Protein AF-A0A8J6UQ57-F1 (afdb_monomer)

InterPro domains:
  IPR060460 BamI lipocalin-like domain [PF27177] (110-207)

Structure (mmCIF, N/CA/C/O backbone):
data_AF-A0A8J6UQ57-F1
#
_entry.id   AF-A0A8J6UQ57-F1
#
loop_
_atom_site.group_PDB
_atom_site.id
_atom_site.type_symbol
_atom_site.label_atom_id
_atom_site.label_alt_id
_atom_site.label_comp_id
_atom_site.label_asym_id
_atom_site.label_entity_id
_atom_site.label_seq_id
_atom_site.pdbx_PDB_ins_code
_atom_site.Cartn_x
_atom_site.Cartn_y
_atom_site.Cartn_z
_atom_site.occupancy
_atom_site.B_iso_or_equiv
_atom_site.auth_seq_id
_atom_site.auth_comp_id
_atom_site.auth_asym_id
_atom_site.auth_atom_id
_atom_site.pdbx_PDB_model_num
ATOM 1 N N . MET A 1 1 ? 12.176 -56.861 -6.278 1.00 37.72 1 MET A N 1
ATOM 2 C CA . MET A 1 1 ? 11.470 -56.737 -4.987 1.00 37.72 1 MET A CA 1
ATOM 3 C C . MET A 1 1 ? 10.404 -55.658 -5.123 1.00 37.72 1 MET A C 1
ATOM 5 O O . MET A 1 1 ? 10.716 -54.609 -5.653 1.00 37.72 1 MET A O 1
ATOM 9 N N . LYS A 1 2 ? 9.177 -56.003 -4.709 1.00 39.88 2 LYS A N 1
ATOM 10 C CA . LYS A 1 2 ? 8.006 -55.188 -4.320 1.00 39.88 2 LYS A CA 1
ATOM 11 C C . LYS A 1 2 ? 7.566 -53.995 -5.196 1.00 39.88 2 LYS A C 1
ATOM 13 O O . LYS A 1 2 ? 8.168 -52.934 -5.211 1.00 39.88 2 LYS A O 1
ATOM 18 N N . ARG A 1 3 ? 6.413 -54.223 -5.837 1.00 43.91 3 ARG A N 1
ATOM 19 C CA . ARG A 1 3 ? 5.469 -53.257 -6.417 1.00 43.91 3 ARG A CA 1
ATOM 20 C C . ARG A 1 3 ? 4.721 -52.499 -5.304 1.00 43.91 3 ARG A C 1
ATOM 22 O O . ARG A 1 3 ? 4.371 -53.129 -4.309 1.00 43.91 3 ARG A O 1
ATOM 29 N N . ALA A 1 4 ? 4.396 -51.227 -5.528 1.00 45.16 4 ALA A N 1
ATOM 30 C CA . ALA A 1 4 ? 3.324 -50.479 -4.853 1.00 45.16 4 ALA A CA 1
ATOM 31 C C . ALA A 1 4 ? 2.729 -49.503 -5.899 1.00 45.16 4 ALA A C 1
ATOM 33 O O . ALA A 1 4 ? 3.477 -48.699 -6.441 1.00 45.16 4 ALA A O 1
ATOM 34 N N . VAL A 1 5 ? 1.554 -49.778 -6.494 1.00 46.66 5 VAL A N 1
ATOM 35 C CA . VAL A 1 5 ? 0.197 -49.369 -6.036 1.00 46.66 5 VAL A CA 1
ATOM 36 C C . VAL A 1 5 ? 0.122 -47.832 -5.988 1.00 46.66 5 VAL A C 1
ATOM 38 O O . VAL A 1 5 ? 0.648 -47.246 -5.057 1.00 46.66 5 VAL A O 1
ATOM 41 N N . LEU A 1 6 ? -0.302 -47.094 -7.024 1.00 45.06 6 LEU A N 1
ATOM 42 C CA . LEU A 1 6 ? -1.599 -47.049 -7.726 1.00 45.06 6 LEU A CA 1
ATOM 43 C C . LEU A 1 6 ? -2.775 -46.760 -6.772 1.00 45.06 6 LEU A C 1
ATOM 45 O O . LEU A 1 6 ? -3.500 -47.667 -6.378 1.00 45.06 6 LEU A O 1
ATOM 49 N N . ILE A 1 7 ? -2.946 -45.479 -6.418 1.00 49.06 7 ILE A N 1
ATOM 50 C CA . ILE A 1 7 ? -4.192 -44.928 -5.866 1.00 49.06 7 ILE A CA 1
ATOM 51 C C . ILE A 1 7 ? -4.763 -43.967 -6.912 1.00 49.06 7 ILE A C 1
ATOM 53 O O . ILE A 1 7 ? -4.213 -42.908 -7.194 1.00 49.06 7 ILE A O 1
ATOM 57 N N . ILE A 1 8 ? -5.845 -44.428 -7.525 1.00 46.38 8 ILE A N 1
ATOM 58 C CA . ILE A 1 8 ? -6.731 -43.734 -8.454 1.00 46.38 8 ILE A CA 1
ATOM 59 C C . ILE A 1 8 ? -7.804 -43.018 -7.617 1.00 46.38 8 ILE A C 1
ATOM 61 O O . ILE A 1 8 ? -8.404 -43.658 -6.761 1.00 46.38 8 ILE A O 1
ATOM 65 N N . LEU A 1 9 ? -8.044 -41.735 -7.932 1.00 39.97 9 LEU A N 1
ATOM 66 C CA . LEU A 1 9 ? -9.345 -41.030 -7.929 1.00 39.97 9 LEU A CA 1
ATOM 67 C C . LEU A 1 9 ? -10.134 -40.979 -6.596 1.00 39.97 9 LEU A C 1
ATOM 69 O O . LEU A 1 9 ? -10.630 -42.002 -6.125 1.00 39.97 9 LEU A O 1
ATOM 73 N N . PRO A 1 10 ? -10.385 -39.769 -6.048 1.00 44.28 10 PRO A N 1
ATOM 74 C CA . PRO A 1 10 ? -11.671 -39.128 -6.352 1.00 44.28 10 PRO A CA 1
ATOM 75 C C . PRO A 1 10 ? -11.611 -37.582 -6.285 1.00 44.28 10 PRO A C 1
ATOM 77 O O . PRO A 1 10 ? -11.967 -36.991 -5.275 1.00 44.28 10 PRO A O 1
ATOM 80 N N . ILE A 1 11 ? -11.191 -36.893 -7.352 1.00 46.00 11 ILE A N 1
ATOM 81 C CA . ILE A 1 11 ? -11.328 -35.416 -7.457 1.00 46.00 11 ILE A CA 1
ATOM 82 C C . ILE A 1 11 ? -11.834 -35.037 -8.858 1.00 46.00 11 ILE A C 1
ATOM 84 O O . ILE A 1 11 ? -11.338 -34.133 -9.512 1.00 46.00 11 ILE A O 1
ATOM 88 N N . VAL A 1 12 ? -12.804 -35.794 -9.376 1.00 47.28 12 VAL A N 1
ATOM 89 C CA . VAL A 1 12 ? -13.463 -35.484 -10.664 1.00 47.28 12 VAL A CA 1
ATOM 90 C C . VAL A 1 12 ? -14.989 -35.380 -10.500 1.00 47.28 12 VAL A C 1
ATOM 92 O O . VAL A 1 12 ? -15.719 -35.237 -11.468 1.00 47.28 12 VAL A O 1
ATOM 95 N N . LEU A 1 13 ? -15.509 -35.388 -9.265 1.00 46.72 13 LEU A N 1
ATOM 96 C CA . LEU A 1 13 ? -16.959 -35.417 -9.008 1.00 46.72 13 LEU A CA 1
ATOM 97 C C . LEU A 1 13 ? -17.470 -34.301 -8.078 1.00 46.72 13 LEU A C 1
ATOM 99 O O . LEU A 1 13 ? -18.561 -34.413 -7.538 1.00 46.72 13 LEU A O 1
ATOM 103 N N . ALA A 1 14 ? -16.710 -33.209 -7.921 1.00 44.53 14 ALA A N 1
ATOM 104 C CA . ALA A 1 14 ? -17.140 -32.024 -7.159 1.00 44.53 14 ALA A CA 1
ATOM 105 C C . ALA A 1 14 ? -17.170 -30.713 -7.975 1.00 44.53 14 ALA A C 1
ATOM 107 O O . ALA A 1 14 ? -17.661 -29.706 -7.482 1.00 44.53 14 ALA A O 1
ATOM 108 N N . VAL A 1 15 ? -16.715 -30.716 -9.236 1.00 46.19 15 VAL A N 1
ATOM 109 C CA . VAL A 1 15 ? -16.690 -29.512 -10.101 1.00 46.19 15 VAL A CA 1
ATOM 110 C C . VAL A 1 15 ? -17.921 -29.426 -11.028 1.00 46.19 15 VAL A C 1
ATOM 112 O O . VAL A 1 15 ? -18.172 -28.407 -11.656 1.00 46.19 15 VAL A O 1
ATOM 115 N N . GLY A 1 16 ? -18.755 -30.471 -11.084 1.00 42.62 16 GLY A N 1
ATOM 116 C CA . GLY A 1 16 ? -19.867 -30.571 -12.040 1.00 42.62 16 GLY A CA 1
ATOM 117 C C . GLY A 1 16 ? -21.241 -30.068 -11.579 1.00 42.62 16 GLY A C 1
ATOM 118 O O . GLY A 1 16 ? -22.178 -30.175 -12.359 1.00 42.62 16 GLY A O 1
ATOM 119 N N . PHE A 1 17 ? -21.408 -29.566 -10.348 1.00 46.69 17 PHE A N 1
ATOM 120 C CA . PHE A 1 17 ? -22.753 -29.286 -9.802 1.00 46.69 17 PHE A CA 1
ATOM 121 C C . PHE A 1 17 ? -23.030 -27.822 -9.411 1.00 46.69 17 PHE A C 1
ATOM 123 O O . PHE A 1 17 ? -24.160 -27.501 -9.062 1.00 46.69 17 PHE A O 1
ATOM 130 N N . ALA A 1 18 ? -22.053 -26.912 -9.509 1.00 40.78 18 ALA A N 1
ATOM 131 C CA . ALA A 1 18 ? -22.242 -25.509 -9.106 1.00 40.78 18 ALA A CA 1
ATOM 132 C C . ALA A 1 18 ? -22.515 -24.530 -10.268 1.00 40.78 18 ALA A C 1
ATOM 134 O O . ALA A 1 18 ? -22.911 -23.397 -10.020 1.00 40.78 18 ALA A O 1
ATOM 135 N N . VAL A 1 19 ? -22.357 -24.944 -11.532 1.00 45.50 19 VAL A N 1
ATOM 136 C CA . VAL A 1 19 ? -22.502 -24.035 -12.694 1.00 45.50 19 VAL A CA 1
ATOM 137 C C . VAL A 1 19 ? -23.905 -24.079 -13.331 1.00 45.50 19 VAL A C 1
ATOM 139 O O . VAL A 1 19 ? -24.269 -23.188 -14.089 1.00 45.50 19 VAL A O 1
ATOM 142 N N . SER A 1 20 ? -24.764 -25.040 -12.973 1.00 43.19 20 SER A N 1
ATOM 143 C CA . SER A 1 20 ? -26.126 -25.139 -13.538 1.00 43.19 20 SER A CA 1
ATOM 144 C C . SER A 1 20 ? -27.197 -24.288 -12.839 1.00 43.19 20 SER A C 1
ATOM 146 O O . SER A 1 20 ? -28.363 -24.398 -13.201 1.00 43.19 20 SER A O 1
ATOM 148 N N . TYR A 1 21 ? -26.839 -23.431 -11.875 1.00 49.38 21 TYR A N 1
ATOM 149 C CA . TYR A 1 21 ? -27.818 -22.637 -11.109 1.00 49.38 21 TYR A CA 1
ATOM 150 C C . TYR A 1 21 ? -27.821 -21.123 -11.383 1.00 49.38 21 TYR A C 1
ATOM 152 O O . TYR A 1 21 ? -28.552 -20.400 -10.715 1.00 49.38 21 TYR A O 1
ATOM 160 N N . LEU A 1 22 ? -27.078 -20.631 -12.384 1.00 49.00 22 LEU A N 1
ATOM 161 C CA . LEU A 1 22 ? -27.030 -19.194 -12.723 1.00 49.00 22 LEU A CA 1
ATOM 162 C C . LEU A 1 22 ? -27.629 -18.820 -14.091 1.00 49.00 22 LEU A C 1
ATOM 164 O O . LEU A 1 22 ? -27.486 -17.686 -14.532 1.00 49.00 22 LEU A O 1
ATOM 168 N N . MET A 1 23 ? -28.351 -19.729 -14.753 1.00 51.03 23 MET A N 1
ATOM 169 C CA . MET A 1 23 ? -29.083 -19.421 -15.992 1.00 51.03 23 MET A CA 1
ATOM 170 C C . MET A 1 23 ? -30.565 -19.786 -15.891 1.00 51.03 23 MET A C 1
ATOM 172 O O . MET A 1 23 ? -31.032 -20.661 -16.608 1.00 51.03 23 MET A O 1
ATOM 176 N N . THR A 1 24 ? -31.323 -19.131 -15.010 1.00 51.19 24 THR A N 1
ATOM 177 C CA . THR A 1 24 ? -32.773 -18.905 -15.198 1.00 51.19 24 THR A CA 1
ATOM 178 C C . THR A 1 24 ? -33.213 -17.795 -14.242 1.00 51.19 24 THR A C 1
ATOM 180 O O . THR A 1 24 ? -33.163 -17.979 -13.030 1.00 51.19 24 THR A O 1
ATOM 183 N N . GLY A 1 25 ? -33.614 -16.638 -14.767 1.00 40.47 25 GLY A N 1
ATOM 184 C CA . GLY A 1 25 ? -34.040 -15.507 -13.939 1.00 40.47 25 GLY A CA 1
ATOM 185 C C . GLY A 1 25 ? -34.510 -14.307 -14.752 1.00 40.47 25 GLY A C 1
ATOM 186 O O . GLY A 1 25 ? -33.892 -13.255 -14.688 1.00 40.47 25 GLY A O 1
ATOM 187 N N . ASP A 1 26 ? -35.549 -14.553 -15.548 1.00 45.94 26 ASP A N 1
ATOM 188 C CA . ASP A 1 26 ? -36.591 -13.658 -16.073 1.00 45.94 26 ASP A CA 1
ATOM 189 C C . ASP A 1 26 ? -36.291 -12.192 -16.453 1.00 45.94 26 ASP A C 1
ATOM 191 O O . ASP A 1 26 ? -36.059 -11.302 -15.635 1.00 45.94 26 ASP A O 1
ATOM 195 N N . GLU A 1 27 ? -36.508 -11.949 -17.748 1.00 44.69 27 GLU A N 1
ATOM 196 C CA . GLU A 1 27 ? -37.013 -10.706 -18.325 1.00 44.69 27 GLU A CA 1
ATOM 197 C C . GLU A 1 27 ? -38.211 -10.139 -17.546 1.00 44.69 27 GLU A C 1
ATOM 199 O O . GLU A 1 27 ? -39.223 -10.812 -17.352 1.00 44.69 27 GLU A O 1
ATOM 204 N N . GLN A 1 28 ? -38.183 -8.835 -17.266 1.00 43.03 28 GLN A N 1
ATOM 205 C CA . GLN A 1 28 ? -39.405 -8.036 -17.314 1.00 43.03 28 GLN A CA 1
ATOM 206 C C . GLN A 1 28 ? -39.109 -6.620 -17.808 1.00 43.03 28 GLN A C 1
ATOM 208 O O . GLN A 1 28 ? -38.603 -5.754 -17.097 1.00 43.03 28 GLN A O 1
ATOM 213 N N . ALA A 1 29 ? -39.461 -6.399 -19.072 1.00 40.91 29 ALA A N 1
ATOM 214 C CA . ALA A 1 29 ? -39.652 -5.087 -19.654 1.00 40.91 29 ALA A CA 1
ATOM 215 C C . ALA A 1 29 ? -40.933 -4.441 -19.104 1.00 40.91 29 ALA A C 1
ATOM 217 O O . ALA A 1 29 ? -41.989 -5.069 -19.104 1.00 40.91 29 ALA A O 1
ATOM 218 N N . ALA A 1 30 ? -40.868 -3.158 -18.746 1.00 39.34 30 ALA A N 1
ATOM 219 C CA . ALA A 1 30 ? -42.001 -2.244 -18.881 1.00 39.34 30 ALA A CA 1
ATOM 220 C C . ALA A 1 30 ? -41.512 -0.793 -18.885 1.00 39.34 30 ALA A C 1
ATOM 222 O O . ALA A 1 30 ? -41.158 -0.213 -17.861 1.00 39.34 30 ALA A O 1
ATOM 223 N N . ALA A 1 31 ? -41.521 -0.207 -20.078 1.00 41.09 31 ALA A N 1
ATOM 224 C CA . ALA A 1 31 ? -41.495 1.227 -20.275 1.00 41.09 31 ALA A CA 1
ATOM 225 C C . ALA A 1 31 ? -42.807 1.854 -19.778 1.00 41.09 31 ALA A C 1
ATOM 227 O O . ALA A 1 31 ? -43.893 1.363 -20.083 1.00 41.09 31 ALA A O 1
ATOM 228 N N . SER A 1 32 ? -42.712 3.004 -19.115 1.00 39.59 32 SER A N 1
ATOM 229 C CA . SER A 1 32 ? -43.826 3.946 -19.010 1.00 39.59 32 SER A CA 1
ATOM 230 C C . SER A 1 32 ? -43.297 5.377 -19.019 1.00 39.59 32 SER A C 1
ATOM 232 O O . SER A 1 32 ? -42.776 5.885 -18.029 1.00 39.59 32 SER A O 1
ATOM 234 N N . SER A 1 33 ? -43.423 6.009 -20.183 1.00 45.59 33 SER A N 1
ATOM 235 C CA . SER A 1 33 ? -43.310 7.449 -20.399 1.00 45.59 33 SER A CA 1
ATOM 236 C C . SER A 1 33 ? -44.575 8.144 -19.891 1.00 45.59 33 SER A C 1
ATOM 238 O O . SER A 1 33 ? -45.663 7.691 -20.228 1.00 45.59 33 SER A O 1
ATOM 240 N N . GLN A 1 34 ? -44.464 9.268 -19.176 1.00 44.62 34 GLN A N 1
ATOM 241 C CA . GLN A 1 34 ? -45.555 10.245 -19.011 1.00 44.62 34 GLN A CA 1
ATOM 242 C C . GLN A 1 34 ? -44.994 11.658 -18.730 1.00 44.62 34 GLN A C 1
ATOM 244 O O . GLN A 1 34 ? -43.810 11.793 -18.420 1.00 44.62 34 GLN A O 1
ATOM 249 N N . PRO A 1 35 ? -45.783 12.730 -18.948 1.00 42.38 35 PRO A N 1
ATOM 250 C CA . PRO A 1 35 ? -45.313 13.943 -19.594 1.00 42.38 35 PRO A CA 1
ATOM 251 C C . PRO A 1 35 ? -45.078 15.090 -18.611 1.00 42.38 35 PRO A C 1
ATOM 253 O O . PRO A 1 35 ? -45.614 15.155 -17.508 1.00 42.38 35 PRO A O 1
ATOM 256 N N . ARG A 1 36 ? -44.314 16.057 -19.111 1.00 35.91 36 ARG A N 1
ATOM 257 C CA . ARG A 1 36 ? -44.062 17.375 -18.537 1.00 35.91 36 ARG A CA 1
ATOM 258 C C . ARG A 1 36 ? -45.359 18.196 -18.521 1.00 35.91 36 ARG A C 1
ATOM 260 O O . ARG A 1 36 ? -45.826 18.618 -19.576 1.00 35.91 36 ARG A O 1
ATOM 267 N N . SER A 1 37 ? -45.913 18.461 -17.341 1.00 40.91 37 SER A N 1
ATOM 268 C CA . SER A 1 37 ? -46.946 19.482 -17.142 1.00 40.91 37 SER A CA 1
ATOM 269 C C . SER A 1 37 ? -46.388 20.635 -16.317 1.00 40.91 37 SER A C 1
ATOM 271 O O . SER A 1 37 ? -46.088 20.492 -15.134 1.00 40.91 37 SER A O 1
ATOM 273 N N . SER A 1 38 ? -46.262 21.785 -16.969 1.00 43.69 38 SER A N 1
ATOM 274 C CA . SER A 1 38 ? -46.031 23.080 -16.345 1.00 43.69 38 SER A CA 1
ATOM 275 C C . SER A 1 38 ? -47.275 23.503 -15.563 1.00 43.69 38 SER A C 1
ATOM 277 O O . SER A 1 38 ? -48.338 23.681 -16.155 1.00 43.69 38 SER A O 1
ATOM 279 N N . GLN A 1 39 ? -47.137 23.742 -14.262 1.00 41.94 39 GLN A N 1
ATOM 280 C CA . GLN A 1 39 ? -48.051 24.605 -13.517 1.00 41.94 39 GLN A CA 1
ATOM 281 C C . GLN A 1 39 ? -47.235 25.540 -12.629 1.00 41.94 39 GLN A C 1
ATOM 283 O O . GLN A 1 39 ? -46.634 25.135 -11.640 1.00 41.94 39 GLN A O 1
ATOM 288 N N . SER A 1 40 ? -47.222 26.814 -13.015 1.00 44.28 40 SER A N 1
ATOM 289 C CA . SER A 1 40 ? -46.971 27.919 -12.102 1.00 44.28 40 SER A CA 1
ATOM 290 C C . SER A 1 40 ? -48.207 28.083 -11.221 1.00 44.28 40 SER A C 1
ATOM 292 O O . SER A 1 40 ? -49.295 28.336 -11.740 1.00 44.28 40 SER A O 1
ATOM 294 N N . GLN A 1 41 ? -48.045 27.969 -9.906 1.00 44.56 41 GLN A N 1
ATOM 295 C CA . GLN A 1 41 ? -48.996 28.505 -8.940 1.00 44.56 41 GLN A CA 1
ATOM 296 C C . GLN A 1 41 ? -48.252 29.331 -7.897 1.00 44.56 41 GLN A C 1
ATOM 298 O O . GLN A 1 41 ? -47.184 28.968 -7.409 1.00 44.56 41 GLN A O 1
ATOM 303 N N . SER A 1 42 ? -48.821 30.508 -7.680 1.00 35.97 42 SER A N 1
ATOM 304 C CA . SER A 1 42 ? -48.321 31.620 -6.897 1.00 35.97 42 SER A CA 1
ATOM 305 C C . SER A 1 42 ? -48.176 31.306 -5.412 1.00 35.97 42 SER A C 1
ATOM 307 O O . SER A 1 42 ? -48.905 30.502 -4.842 1.00 35.97 42 SER A O 1
ATOM 309 N N . ALA A 1 43 ? -47.256 32.049 -4.802 1.00 47.50 43 ALA A N 1
ATOM 310 C CA . ALA A 1 43 ? -47.052 32.187 -3.374 1.00 47.50 43 ALA A CA 1
ATOM 311 C C . ALA A 1 43 ? -48.354 32.417 -2.595 1.00 47.50 43 ALA A C 1
ATOM 313 O O . ALA A 1 43 ? -49.114 33.333 -2.906 1.00 47.50 43 ALA A O 1
ATOM 314 N N . THR A 1 44 ? -48.566 31.632 -1.544 1.00 47.78 44 THR A N 1
ATOM 315 C CA . THR A 1 44 ? -48.636 32.068 -0.136 1.00 47.78 44 THR A CA 1
ATOM 316 C C . THR A 1 44 ? -49.082 30.866 0.684 1.00 47.78 44 THR A C 1
ATOM 318 O O . THR A 1 44 ? -50.269 30.640 0.866 1.00 47.78 44 THR A O 1
ATOM 321 N N . ASP A 1 45 ? -48.120 30.088 1.169 1.00 38.75 45 ASP A N 1
ATOM 322 C CA . ASP A 1 45 ? -48.348 29.276 2.357 1.00 38.75 45 ASP A CA 1
ATOM 323 C C . ASP A 1 45 ? -47.010 29.152 3.077 1.00 38.75 45 ASP A C 1
ATOM 325 O O . ASP A 1 45 ? -46.055 28.556 2.573 1.00 38.75 45 ASP A O 1
ATOM 329 N N . SER A 1 46 ? -46.895 29.861 4.196 1.00 49.97 46 SER A N 1
ATOM 330 C CA . SER A 1 46 ? -45.769 29.706 5.105 1.00 49.97 46 SER A CA 1
ATOM 331 C C . SER A 1 46 ? -45.797 28.262 5.600 1.00 49.97 46 SER A C 1
ATOM 333 O O . SER A 1 46 ? -46.797 27.881 6.208 1.00 49.97 46 SER A O 1
ATOM 335 N N . PRO A 1 47 ? -44.749 27.445 5.399 1.00 50.00 47 PRO A N 1
ATOM 336 C CA . PRO A 1 47 ? -44.649 26.216 6.156 1.00 50.00 47 PRO A CA 1
ATOM 337 C C . PRO A 1 47 ? -44.453 26.645 7.605 1.00 50.00 47 PRO A C 1
ATOM 339 O O . PRO A 1 47 ? -43.407 27.191 7.966 1.00 50.00 47 PRO A O 1
ATOM 342 N N . ASP A 1 48 ? -45.502 26.468 8.406 1.00 52.50 48 ASP A N 1
ATOM 343 C CA . ASP A 1 48 ? -45.427 26.509 9.856 1.00 52.50 48 ASP A CA 1
ATOM 344 C C . ASP A 1 48 ? -44.205 25.678 10.245 1.00 52.50 48 ASP A C 1
ATOM 346 O O . ASP A 1 48 ? -44.145 24.468 10.004 1.00 52.50 48 ASP A O 1
ATOM 350 N N . GLY A 1 49 ? -43.177 26.370 10.734 1.00 46.88 49 GLY A N 1
ATOM 351 C CA . GLY A 1 49 ? -41.894 25.803 11.109 1.00 46.88 49 GLY A CA 1
ATOM 352 C C . GLY A 1 49 ? -42.057 24.955 12.357 1.00 46.88 49 GLY A C 1
ATOM 353 O O . GLY A 1 49 ? -41.576 25.311 13.428 1.00 46.88 49 GLY A O 1
ATOM 354 N N . SER A 1 50 ? -42.740 23.822 12.228 1.00 53.50 50 SER A N 1
ATOM 355 C CA . SER A 1 50 ? -42.714 22.756 13.210 1.00 53.50 50 SER A CA 1
ATOM 356 C C . SER A 1 50 ? -41.381 22.034 13.049 1.00 53.50 50 SER A C 1
ATOM 358 O O . SER A 1 50 ? -41.295 20.955 12.463 1.00 53.50 50 SER A O 1
ATOM 360 N N . PHE A 1 51 ? -40.317 22.657 13.557 1.00 57.78 51 PHE A N 1
ATOM 361 C CA . PHE A 1 51 ? -39.041 21.990 13.756 1.00 57.78 51 PHE A CA 1
ATOM 362 C C . PHE A 1 51 ? -39.278 20.842 14.729 1.00 57.78 51 PHE A C 1
ATOM 364 O O . PHE A 1 51 ? -39.442 21.043 15.932 1.00 57.78 51 PHE A O 1
ATOM 371 N N . LYS A 1 52 ? -39.328 19.620 14.202 1.00 65.31 52 LYS A N 1
ATOM 372 C CA . LYS A 1 52 ? -39.196 18.431 15.031 1.00 65.31 52 LYS A CA 1
ATOM 373 C C . LYS A 1 52 ? -37.792 18.512 15.645 1.00 65.31 52 LYS A C 1
ATOM 375 O O . LYS A 1 52 ? -36.833 18.545 14.872 1.00 65.31 52 LYS A O 1
ATOM 380 N N . PRO A 1 53 ? -37.641 18.615 16.978 1.00 67.44 53 PRO A N 1
ATOM 381 C CA . PRO A 1 53 ? -36.316 18.598 17.575 1.00 67.44 53 PRO A CA 1
ATOM 382 C C . PRO A 1 53 ? -35.622 17.308 17.137 1.00 67.44 53 PRO A C 1
ATOM 384 O O . PRO A 1 53 ? -36.226 16.230 17.177 1.00 67.44 53 PRO A O 1
ATOM 387 N N . LEU A 1 54 ? -34.388 17.443 16.648 1.00 59.84 54 LEU A N 1
ATOM 388 C CA . LEU A 1 54 ? -33.537 16.305 16.324 1.00 59.84 54 LEU A CA 1
ATOM 389 C C . LEU A 1 54 ? -33.497 15.393 17.552 1.00 59.84 54 LEU A C 1
ATOM 391 O O . LEU A 1 54 ? -33.384 15.879 18.682 1.00 59.84 54 LEU A O 1
ATOM 395 N N . ALA A 1 55 ? -33.640 14.085 17.332 1.00 71.50 55 ALA A N 1
ATOM 396 C CA . ALA A 1 55 ? -33.414 13.119 18.395 1.00 71.50 55 ALA A CA 1
ATOM 397 C C . ALA A 1 55 ? -32.034 13.416 19.013 1.00 71.50 55 ALA A C 1
ATOM 399 O O . ALA A 1 55 ? -31.097 13.682 18.253 1.00 71.50 55 ALA A O 1
ATOM 400 N N . PRO A 1 56 ? -31.901 13.436 20.351 1.00 69.38 56 PRO A N 1
ATOM 401 C CA . PRO A 1 56 ? -30.600 13.589 20.981 1.00 69.38 56 PRO A CA 1
ATOM 402 C C . PRO A 1 56 ? -29.650 12.548 20.391 1.00 69.38 56 PRO A C 1
ATOM 404 O O . PRO A 1 56 ? -29.969 11.361 20.405 1.00 69.38 56 PRO A O 1
ATOM 407 N N . LEU A 1 57 ? -28.527 12.998 19.829 1.00 60.34 57 LEU A N 1
ATOM 408 C CA . LEU A 1 57 ? -27.444 12.102 19.445 1.00 60.34 57 LEU A CA 1
ATOM 409 C C . LEU A 1 57 ? -27.048 11.336 20.708 1.00 60.34 57 LEU A C 1
ATOM 411 O O . LEU A 1 57 ? -26.671 11.951 21.709 1.00 60.34 57 LEU A O 1
ATOM 415 N N . GLU A 1 58 ? -27.192 10.012 20.684 1.00 64.06 58 GLU A N 1
ATOM 416 C CA . GLU A 1 58 ? -26.620 9.176 21.730 1.00 64.06 58 GLU A CA 1
ATOM 417 C C . GLU A 1 58 ? -25.110 9.449 21.746 1.00 64.06 58 GLU A C 1
ATOM 419 O O . GLU A 1 58 ? -24.485 9.464 20.680 1.00 64.06 58 GLU A O 1
ATOM 424 N N . PRO A 1 59 ? -24.509 9.755 22.908 1.00 57.81 59 PRO A N 1
ATOM 425 C CA . PRO A 1 59 ? -23.085 10.029 22.962 1.00 57.81 59 PRO A CA 1
ATOM 426 C C . PRO A 1 59 ? -22.341 8.793 22.456 1.00 57.81 59 PRO A C 1
ATOM 428 O O . PRO A 1 59 ? -22.525 7.696 22.988 1.00 57.81 59 PRO A O 1
ATOM 431 N N . ALA A 1 60 ? -21.506 8.980 21.431 1.00 57.66 60 ALA A N 1
ATOM 432 C CA . ALA A 1 60 ? -20.558 7.982 20.962 1.00 57.66 60 ALA A CA 1
ATOM 433 C C . ALA A 1 60 ? -19.696 7.546 22.155 1.00 57.66 60 ALA A C 1
ATOM 435 O O . ALA A 1 60 ? -18.759 8.229 22.565 1.00 57.66 60 ALA A O 1
ATOM 436 N N . THR A 1 61 ? -20.071 6.431 22.777 1.00 53.88 61 THR A N 1
ATOM 437 C CA . THR A 1 61 ? -19.422 5.931 23.987 1.00 53.88 61 THR A CA 1
ATOM 438 C C . THR A 1 61 ? -18.424 4.864 23.580 1.00 53.88 61 THR A C 1
ATOM 440 O O . THR A 1 61 ? -18.566 3.695 23.911 1.00 53.88 61 THR A O 1
ATOM 443 N N . THR A 1 62 ? -17.415 5.248 22.808 1.00 55.12 62 THR A N 1
ATOM 444 C CA . THR A 1 62 ? -16.152 4.501 22.723 1.00 55.12 62 THR A CA 1
ATOM 445 C C . THR A 1 62 ? -15.038 5.506 22.469 1.00 55.12 62 THR A C 1
ATOM 447 O O . THR A 1 62 ? -14.357 5.502 21.455 1.00 55.12 62 THR A O 1
ATOM 450 N N . VAL A 1 63 ? -14.874 6.426 23.418 1.00 54.22 63 VAL A N 1
ATOM 451 C CA . VAL A 1 63 ? -13.600 7.121 23.579 1.00 54.22 63 VAL A CA 1
ATOM 452 C C . VAL A 1 63 ? -12.731 6.171 24.393 1.00 54.22 63 VAL A C 1
ATOM 454 O O . VAL A 1 63 ? -13.076 5.861 25.538 1.00 54.22 63 VAL A O 1
ATOM 457 N N . LYS A 1 64 ? -11.646 5.657 23.796 1.00 54.22 64 LYS A N 1
ATOM 458 C CA . LYS A 1 64 ? -10.618 4.914 24.542 1.00 54.22 64 LYS A CA 1
ATOM 459 C C . LYS A 1 64 ? -10.224 5.775 25.756 1.00 54.22 64 LYS A C 1
ATOM 461 O O . LYS A 1 64 ? -10.002 6.975 25.582 1.00 54.22 64 LYS A O 1
ATOM 466 N N . PRO A 1 65 ? -10.198 5.228 26.983 1.00 53.84 65 PRO A N 1
ATOM 467 C CA . PRO A 1 65 ? -9.931 6.027 28.169 1.00 53.84 65 PRO A CA 1
ATOM 468 C C . PRO A 1 65 ? -8.566 6.703 28.040 1.00 53.84 65 PRO A C 1
ATOM 470 O O . PRO A 1 65 ? -7.544 6.031 27.906 1.00 53.84 65 PRO A O 1
ATOM 473 N N . ILE A 1 66 ? -8.557 8.036 28.094 1.00 58.91 66 ILE A N 1
ATOM 474 C CA . ILE A 1 66 ? -7.328 8.806 28.277 1.00 58.91 66 ILE A CA 1
ATOM 475 C C . ILE A 1 66 ? -6.776 8.392 29.639 1.00 58.91 66 ILE A C 1
ATOM 477 O O . ILE A 1 66 ? -7.418 8.617 30.669 1.00 58.91 66 ILE A O 1
ATOM 481 N N . GLN A 1 67 ? -5.611 7.744 29.641 1.00 56.88 67 GLN A N 1
ATOM 482 C CA . GLN A 1 67 ? -4.916 7.417 30.877 1.00 56.88 67 GLN A CA 1
ATOM 483 C C . GLN A 1 67 ? -4.505 8.725 31.546 1.00 56.88 67 GLN A C 1
ATOM 485 O O . GLN A 1 67 ? -3.685 9.483 31.030 1.00 56.88 67 GLN A O 1
ATOM 490 N N . LEU A 1 68 ? -5.146 9.021 32.674 1.00 48.44 68 LEU A N 1
ATOM 491 C CA . LEU A 1 68 ? -4.858 10.203 33.466 1.00 48.44 68 LEU A CA 1
ATOM 492 C C . LEU A 1 68 ? -3.492 9.997 34.131 1.00 48.44 68 LEU A C 1
ATOM 494 O O . LEU A 1 68 ? -3.375 9.265 35.110 1.00 48.44 68 LEU A O 1
ATOM 498 N N . ILE A 1 69 ? -2.459 10.600 33.550 1.00 56.41 69 ILE A N 1
ATOM 499 C CA . ILE A 1 69 ? -1.094 10.581 34.079 1.00 56.41 69 ILE A CA 1
ATOM 500 C C . ILE A 1 69 ? -1.101 11.366 35.397 1.00 56.41 69 ILE A C 1
ATOM 502 O O . ILE A 1 69 ? -1.516 12.526 35.419 1.00 56.41 69 ILE A O 1
ATOM 506 N N . ASP A 1 70 ? -0.681 10.742 36.498 1.00 59.81 70 ASP A N 1
ATOM 507 C CA . ASP A 1 70 ? -0.534 11.423 37.786 1.00 59.81 70 ASP A CA 1
ATOM 508 C C . ASP A 1 70 ? 0.624 12.441 37.687 1.00 59.81 70 ASP A C 1
ATOM 510 O O . ASP A 1 70 ? 1.769 12.042 37.459 1.00 59.81 70 ASP A O 1
ATOM 514 N N . PRO A 1 71 ? 0.375 13.758 37.842 1.00 55.34 71 PRO A N 1
ATOM 515 C CA . PRO A 1 71 ? 1.395 14.793 37.663 1.00 55.34 71 PRO A CA 1
ATOM 516 C C . PRO A 1 71 ? 2.493 14.788 38.744 1.00 55.34 71 PRO A C 1
ATOM 518 O O . PRO A 1 71 ? 3.402 15.616 38.684 1.00 55.34 71 PRO A O 1
ATOM 521 N N . GLN A 1 72 ? 2.413 13.912 39.752 1.00 54.09 72 GLN A N 1
ATOM 522 C CA . GLN A 1 72 ? 3.427 13.766 40.803 1.00 54.09 72 GLN A CA 1
ATOM 523 C C . GLN A 1 72 ? 4.462 12.669 40.505 1.00 54.09 72 GLN A C 1
ATOM 525 O O . GLN A 1 72 ? 5.474 12.594 41.206 1.00 54.09 72 GLN A O 1
ATOM 530 N N . ASP A 1 73 ? 4.250 11.844 39.478 1.00 51.41 73 ASP A N 1
ATOM 531 C CA . ASP A 1 73 ? 5.168 10.767 39.114 1.00 51.41 73 ASP A CA 1
ATOM 532 C C . ASP A 1 73 ? 6.092 11.215 37.967 1.00 51.41 73 ASP A C 1
ATOM 534 O O . ASP A 1 73 ? 5.813 11.034 36.781 1.00 51.41 73 ASP A O 1
ATOM 538 N N . ALA A 1 74 ? 7.215 11.850 38.320 1.00 52.78 74 ALA A N 1
ATOM 539 C CA . ALA A 1 74 ? 8.213 12.313 37.350 1.00 52.78 74 ALA A CA 1
ATOM 540 C C . ALA A 1 74 ? 8.797 11.169 36.496 1.00 52.78 74 ALA A C 1
ATOM 542 O O . ALA A 1 74 ? 9.224 11.402 35.368 1.00 52.78 74 ALA A O 1
ATOM 543 N N . THR A 1 75 ? 8.748 9.928 36.993 1.00 52.44 75 THR A N 1
ATOM 544 C CA . THR A 1 75 ? 9.131 8.734 36.231 1.00 52.44 75 THR A CA 1
ATOM 545 C C . THR A 1 75 ? 8.065 8.291 35.222 1.00 52.44 75 THR A C 1
ATOM 547 O O . THR A 1 75 ? 8.415 7.727 34.185 1.00 52.44 75 THR A O 1
ATOM 550 N N . ALA A 1 76 ? 6.785 8.612 35.444 1.00 49.59 76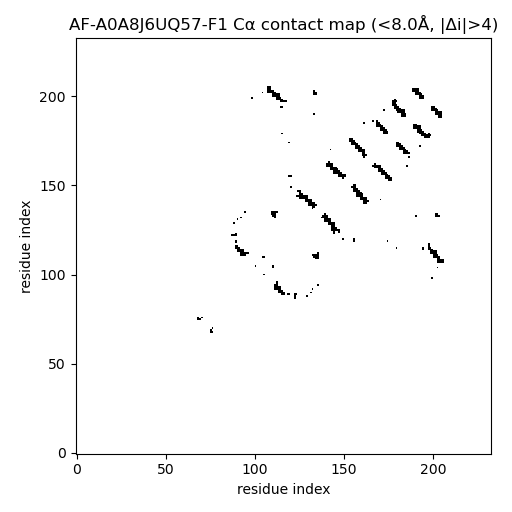 ALA A N 1
ATOM 551 C CA . ALA A 1 76 ? 5.713 8.368 34.472 1.00 49.59 76 ALA A CA 1
ATOM 552 C C . ALA A 1 76 ? 5.740 9.361 33.293 1.00 49.59 76 ALA A C 1
ATOM 554 O O . ALA A 1 76 ? 5.318 9.018 32.185 1.00 49.59 76 ALA A O 1
ATOM 555 N N . LEU A 1 77 ? 6.274 10.570 33.501 1.00 48.84 77 LEU A N 1
ATOM 556 C CA . LEU A 1 77 ? 6.418 11.591 32.455 1.00 48.84 77 LEU A CA 1
ATOM 557 C C . LEU A 1 77 ? 7.553 11.267 31.467 1.00 48.84 77 LEU A C 1
ATOM 559 O O . LEU A 1 77 ? 7.374 11.466 30.268 1.00 48.84 77 LEU A O 1
ATOM 563 N N . GLU A 1 78 ? 8.677 10.705 31.928 1.00 48.53 78 GLU A N 1
ATOM 564 C CA . GLU A 1 78 ? 9.760 10.255 31.032 1.00 48.53 78 GLU A CA 1
ATOM 565 C C . GLU A 1 78 ? 9.384 8.985 30.249 1.00 48.53 78 GLU A C 1
ATOM 567 O O . GLU A 1 78 ? 9.663 8.899 29.055 1.00 48.53 78 GLU A O 1
ATOM 572 N N . THR A 1 79 ? 8.663 8.040 30.868 1.00 45.03 79 THR A N 1
ATOM 573 C CA . THR A 1 79 ? 8.147 6.850 30.162 1.00 45.03 79 THR A CA 1
ATOM 574 C C . THR A 1 79 ? 7.088 7.213 29.113 1.00 45.03 79 THR A C 1
ATOM 576 O O . THR A 1 79 ? 7.065 6.629 28.032 1.00 45.03 79 THR A O 1
ATOM 579 N N . SER A 1 80 ? 6.252 8.222 29.382 1.00 47.62 80 SER A N 1
ATOM 580 C CA . SER A 1 80 ? 5.239 8.686 28.423 1.00 47.62 80 SER A CA 1
ATOM 581 C C . SER A 1 80 ? 5.843 9.500 27.275 1.00 47.62 80 SER A C 1
ATOM 583 O O . SER A 1 80 ? 5.318 9.461 26.169 1.00 47.62 80 SER A O 1
ATOM 585 N N . ALA A 1 81 ? 6.965 10.195 27.495 1.00 47.81 81 ALA A N 1
ATOM 586 C CA . ALA A 1 81 ? 7.685 10.894 26.429 1.00 47.81 81 ALA A CA 1
ATOM 587 C C . ALA A 1 81 ? 8.420 9.926 25.484 1.00 47.81 81 ALA A C 1
ATOM 589 O O . ALA A 1 81 ? 8.482 10.179 24.287 1.00 47.81 81 ALA A O 1
ATOM 590 N N . GLN A 1 82 ? 8.918 8.794 25.994 1.00 39.84 82 GLN A N 1
ATOM 591 C CA . GLN A 1 82 ? 9.546 7.753 25.168 1.00 39.84 82 GLN A CA 1
ATOM 592 C C . GLN A 1 82 ? 8.534 6.868 24.421 1.00 39.84 82 GLN A C 1
ATOM 594 O O . GLN A 1 82 ? 8.893 6.251 23.424 1.00 39.84 82 GLN A O 1
ATOM 599 N N . ALA A 1 83 ? 7.274 6.821 24.866 1.00 42.41 83 ALA A N 1
ATOM 600 C CA . ALA A 1 83 ? 6.198 6.095 24.187 1.00 42.41 83 ALA A CA 1
ATOM 601 C C . ALA A 1 83 ? 5.494 6.912 23.084 1.00 42.41 83 ALA A C 1
ATOM 603 O O . ALA A 1 83 ? 4.752 6.339 22.293 1.00 42.41 83 ALA A O 1
ATOM 604 N N . LEU A 1 84 ? 5.719 8.230 23.015 1.00 42.06 84 LEU A N 1
ATOM 605 C CA . LEU A 1 84 ? 5.180 9.097 21.956 1.00 42.06 84 LEU A CA 1
ATOM 606 C C . LEU A 1 84 ? 6.049 9.117 20.687 1.00 42.06 84 LEU A C 1
ATOM 608 O O . LEU A 1 84 ? 5.577 9.567 19.649 1.00 42.06 84 LEU A O 1
ATOM 612 N N . ASP A 1 85 ? 7.291 8.632 20.764 1.00 38.41 85 ASP A N 1
ATOM 613 C CA . ASP A 1 85 ? 8.248 8.634 19.642 1.00 38.41 85 ASP A CA 1
ATOM 614 C C . ASP A 1 85 ? 8.262 7.311 18.856 1.00 38.41 85 ASP A C 1
ATOM 616 O O . ASP A 1 85 ? 8.905 7.187 17.819 1.00 38.41 85 ASP A O 1
ATOM 620 N N . SER A 1 86 ? 7.531 6.304 19.335 1.00 42.97 86 SER A N 1
ATOM 621 C CA . SER A 1 86 ? 7.249 5.092 18.573 1.00 42.97 86 SER A CA 1
ATOM 622 C C . SER A 1 86 ? 5.767 5.093 18.241 1.00 42.97 86 SER A C 1
ATOM 624 O O . SER A 1 86 ? 4.972 4.360 18.826 1.00 42.97 86 SER A O 1
ATOM 626 N N . VAL A 1 87 ? 5.387 5.954 17.293 1.00 50.34 87 VAL A N 1
ATOM 627 C CA . VAL A 1 87 ? 4.218 5.661 16.464 1.00 50.34 87 VAL A CA 1
ATOM 628 C C . VAL A 1 87 ? 4.529 4.298 15.864 1.00 50.34 87 VAL A C 1
ATOM 630 O O . VAL A 1 87 ? 5.444 4.181 15.050 1.00 50.34 87 VAL A O 1
ATOM 633 N N . ALA A 1 88 ? 3.879 3.250 16.370 1.00 52.78 88 ALA A N 1
ATOM 634 C CA . ALA A 1 88 ? 3.950 1.930 15.776 1.00 52.78 88 ALA A CA 1
ATOM 635 C C . ALA A 1 88 ? 3.422 2.094 14.354 1.00 52.78 88 ALA A C 1
ATOM 637 O O . ALA A 1 88 ? 2.217 2.181 14.140 1.00 52.78 88 ALA A O 1
ATOM 638 N N . GLN A 1 89 ? 4.333 2.289 13.403 1.00 74.06 89 GLN A N 1
ATOM 639 C CA . GLN A 1 89 ? 3.943 2.401 12.019 1.00 74.06 89 GLN A CA 1
ATOM 640 C C . GLN A 1 89 ? 3.562 0.995 11.571 1.00 74.06 89 GLN A C 1
ATOM 642 O O . GLN A 1 89 ? 4.361 0.069 11.750 1.00 74.06 89 GLN A O 1
ATOM 647 N N . PRO A 1 90 ? 2.376 0.825 10.966 1.00 82.94 90 PRO A N 1
ATOM 648 C CA . PRO A 1 90 ? 1.908 -0.471 10.481 1.00 82.94 90 PRO A CA 1
ATOM 649 C C . PRO A 1 90 ? 2.789 -1.012 9.353 1.00 82.94 90 PRO A C 1
ATOM 651 O O . PRO A 1 90 ? 2.532 -2.098 8.847 1.00 82.94 90 PRO A O 1
ATOM 654 N N . TRP A 1 91 ? 3.802 -0.248 8.944 1.00 88.50 91 TRP A N 1
ATOM 655 C CA . TRP A 1 91 ? 4.643 -0.454 7.793 1.00 88.50 91 TRP A CA 1
ATOM 656 C C . TRP A 1 91 ? 6.113 -0.313 8.171 1.00 88.50 91 TRP A C 1
ATOM 658 O O . TRP A 1 91 ? 6.517 0.683 8.770 1.00 88.50 91 TRP A O 1
ATOM 668 N N . GLN A 1 92 ? 6.928 -1.286 7.775 1.00 90.50 92 GLN A N 1
ATOM 669 C CA . GLN A 1 92 ? 8.380 -1.232 7.933 1.00 90.50 92 GLN A CA 1
ATOM 670 C C . GLN A 1 92 ? 9.049 -1.633 6.623 1.00 90.50 92 GLN A C 1
ATOM 672 O O . GLN A 1 92 ? 8.706 -2.662 6.048 1.00 90.50 92 GLN A O 1
ATOM 677 N N . ALA A 1 93 ? 9.972 -0.804 6.134 1.00 90.75 93 ALA A N 1
ATOM 678 C CA . ALA A 1 93 ? 10.810 -1.125 4.983 1.00 90.75 93 ALA A CA 1
ATOM 679 C C . ALA A 1 93 ? 12.086 -1.840 5.418 1.00 90.75 93 ALA A C 1
ATOM 681 O O . ALA A 1 93 ? 12.640 -1.567 6.485 1.00 90.75 93 ALA A O 1
ATOM 682 N N . HIS A 1 94 ? 12.560 -2.733 4.557 1.00 87.94 94 HIS A N 1
ATOM 683 C CA . HIS A 1 94 ? 13.742 -3.541 4.804 1.00 87.94 94 HIS A CA 1
ATOM 684 C C . HIS A 1 94 ? 14.620 -3.620 3.566 1.00 87.94 94 HIS A C 1
ATOM 686 O O . HIS A 1 94 ? 14.130 -3.783 2.454 1.00 87.94 94 HIS A O 1
ATOM 692 N N . ASP A 1 95 ? 15.930 -3.572 3.783 1.00 82.00 95 ASP A N 1
ATOM 693 C CA . ASP A 1 95 ? 16.913 -3.690 2.703 1.00 82.00 95 ASP A CA 1
ATOM 694 C C . ASP A 1 95 ? 17.120 -5.149 2.261 1.00 82.00 95 ASP A C 1
ATOM 696 O O . ASP A 1 95 ? 17.744 -5.414 1.236 1.00 82.00 95 ASP A O 1
ATOM 700 N N . ASN A 1 96 ? 16.698 -6.122 3.082 1.00 73.06 96 ASN A N 1
ATOM 701 C CA . ASN A 1 96 ? 16.875 -7.545 2.804 1.00 73.06 96 ASN A CA 1
ATOM 702 C C . ASN A 1 96 ? 15.963 -8.421 3.680 1.00 73.06 96 ASN A C 1
ATOM 704 O O . ASN A 1 96 ? 15.924 -8.236 4.898 1.00 73.06 96 ASN A O 1
ATOM 708 N N . TYR A 1 97 ? 15.330 -9.427 3.073 1.00 67.06 97 TYR A N 1
ATOM 709 C CA . TYR A 1 97 ? 14.679 -10.546 3.751 1.00 67.06 97 TYR A CA 1
ATOM 710 C C . TYR A 1 97 ? 14.932 -11.860 3.013 1.00 67.06 97 TYR A C 1
ATOM 712 O O . TYR A 1 97 ? 15.060 -11.882 1.791 1.00 67.06 97 TYR A O 1
ATOM 720 N N . ASP A 1 98 ? 14.941 -12.973 3.753 1.00 69.25 98 ASP A N 1
ATOM 721 C CA . ASP A 1 98 ? 15.052 -14.332 3.199 1.00 69.25 98 ASP A CA 1
ATOM 722 C C . ASP A 1 98 ? 13.678 -14.831 2.708 1.00 69.25 98 ASP A C 1
ATOM 724 O O . ASP A 1 98 ? 13.160 -15.856 3.150 1.00 69.25 98 ASP A O 1
ATOM 728 N N . ILE A 1 99 ? 13.050 -14.050 1.825 1.00 73.50 99 ILE A N 1
ATOM 729 C CA . ILE A 1 99 ? 11.792 -14.388 1.152 1.00 73.50 99 ILE A CA 1
ATOM 730 C C . ILE A 1 99 ? 12.046 -14.588 -0.338 1.00 73.50 99 ILE A C 1
ATOM 732 O O . ILE A 1 99 ? 12.732 -13.806 -0.996 1.00 73.50 99 ILE A O 1
ATOM 736 N N . ALA A 1 100 ? 11.484 -15.665 -0.883 1.00 76.25 100 ALA A N 1
ATOM 737 C CA . ALA A 1 100 ? 11.576 -15.963 -2.304 1.00 76.25 100 ALA A CA 1
ATOM 738 C C . ALA A 1 100 ? 10.646 -15.027 -3.089 1.00 76.25 100 ALA A C 1
ATOM 740 O O . ALA A 1 100 ? 9.447 -15.283 -3.201 1.00 76.25 100 ALA A O 1
ATOM 741 N N . ILE A 1 101 ? 11.202 -13.946 -3.635 1.00 78.75 101 ILE A N 1
ATOM 742 C CA . ILE A 1 101 ? 10.487 -13.049 -4.546 1.00 78.75 101 ILE A CA 1
ATOM 743 C C . ILE A 1 101 ? 10.383 -13.727 -5.925 1.00 78.75 101 ILE A C 1
ATOM 745 O O . ILE A 1 101 ? 11.410 -14.144 -6.464 1.00 78.75 101 ILE A O 1
ATOM 7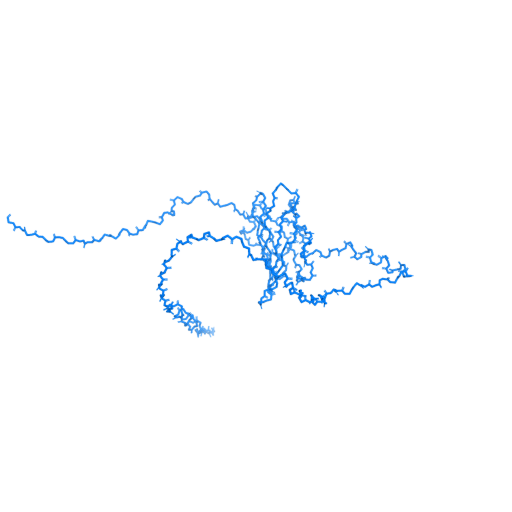49 N N . PRO A 1 102 ? 9.179 -13.860 -6.516 1.00 82.19 102 PRO A N 1
ATOM 750 C CA . PRO A 1 102 ? 9.025 -14.364 -7.879 1.00 82.19 102 PRO A CA 1
ATOM 751 C C . PRO A 1 102 ? 9.826 -13.540 -8.896 1.00 82.19 102 PRO A C 1
ATOM 753 O O . PRO A 1 102 ? 9.874 -12.313 -8.795 1.00 82.19 102 PRO A O 1
ATOM 756 N N . ASP A 1 103 ? 10.377 -14.201 -9.919 1.00 83.88 103 ASP A N 1
ATOM 757 C CA . ASP A 1 103 ? 11.220 -13.561 -10.946 1.00 83.88 103 ASP A CA 1
ATOM 758 C C . ASP A 1 103 ? 10.541 -12.354 -11.618 1.00 83.88 103 ASP A C 1
ATOM 760 O O . ASP A 1 103 ? 11.203 -11.381 -11.963 1.00 83.88 103 ASP A O 1
ATOM 764 N N . GLU A 1 104 ? 9.215 -12.390 -11.776 1.00 82.44 104 GLU A N 1
ATOM 765 C CA . GLU A 1 104 ? 8.430 -11.297 -12.364 1.00 82.44 104 GLU A CA 1
ATOM 766 C C . GLU A 1 104 ? 8.488 -10.012 -11.527 1.00 82.44 104 GLU A C 1
ATOM 768 O O . GLU A 1 104 ? 8.621 -8.923 -12.081 1.00 82.44 104 GLU A O 1
ATOM 773 N N . ILE A 1 105 ? 8.436 -10.137 -10.197 1.00 83.75 105 ILE A N 1
ATOM 774 C CA . ILE A 1 105 ? 8.537 -8.998 -9.276 1.00 83.75 105 ILE A CA 1
ATOM 775 C C . ILE A 1 105 ? 9.998 -8.561 -9.145 1.00 83.75 105 ILE A C 1
ATOM 777 O O . ILE A 1 105 ? 10.284 -7.368 -9.129 1.00 83.75 105 ILE A O 1
ATOM 781 N N . ALA A 1 106 ? 10.938 -9.509 -9.124 1.00 81.62 106 ALA A N 1
ATOM 782 C CA . ALA A 1 106 ? 12.367 -9.197 -9.114 1.00 81.62 106 ALA A CA 1
ATOM 783 C C . ALA A 1 106 ? 12.826 -8.471 -10.396 1.00 81.62 106 ALA A C 1
ATOM 785 O O . ALA A 1 106 ? 13.819 -7.746 -10.376 1.00 81.62 106 ALA A O 1
ATOM 786 N N . ALA A 1 107 ? 12.104 -8.652 -11.507 1.00 84.50 107 ALA A N 1
ATOM 787 C CA . ALA A 1 107 ? 12.312 -7.936 -12.762 1.00 84.50 107 ALA A CA 1
ATOM 788 C C . ALA A 1 107 ? 11.583 -6.579 -12.833 1.00 84.50 107 ALA A C 1
ATOM 790 O O . ALA A 1 107 ? 11.714 -5.878 -13.842 1.00 84.50 107 ALA A O 1
ATOM 791 N N . ALA A 1 108 ? 10.811 -6.203 -11.806 1.00 85.12 108 ALA A N 1
ATOM 792 C CA . ALA A 1 108 ? 10.130 -4.916 -11.767 1.00 85.12 108 ALA A CA 1
ATOM 793 C C . ALA A 1 108 ? 11.143 -3.752 -11.798 1.00 85.12 108 ALA A C 1
ATOM 795 O O . ALA A 1 108 ? 12.257 -3.885 -11.287 1.00 85.12 108 ALA A O 1
ATOM 796 N N . PRO A 1 109 ? 10.774 -2.582 -12.359 1.00 84.00 109 PRO A N 1
ATOM 797 C CA . PRO A 1 109 ? 11.676 -1.430 -12.442 1.00 84.00 109 PRO A CA 1
ATOM 798 C C . PRO A 1 109 ? 12.204 -0.957 -11.083 1.00 84.00 109 PRO A C 1
ATOM 800 O O . PRO A 1 109 ? 13.319 -0.445 -10.994 1.00 84.00 109 PRO A O 1
ATOM 803 N N . SER A 1 110 ? 11.388 -1.104 -10.042 1.00 89.62 110 SER A N 1
ATOM 804 C CA . SER A 1 110 ? 11.745 -0.841 -8.654 1.00 89.62 110 SER A CA 1
ATOM 805 C C . SER A 1 110 ? 10.851 -1.653 -7.723 1.00 89.62 110 SER A C 1
ATOM 807 O O . SER A 1 110 ? 9.692 -1.935 -8.046 1.00 89.62 110 SER A O 1
ATOM 809 N N . PHE A 1 111 ? 11.391 -2.015 -6.562 1.00 92.00 111 PHE A N 1
ATOM 810 C CA . PHE A 1 111 ? 10.633 -2.614 -5.474 1.00 92.00 111 PHE A CA 1
ATOM 811 C C . PHE A 1 111 ? 11.220 -2.223 -4.112 1.00 92.00 111 PHE A C 1
ATOM 813 O O . PHE A 1 111 ? 12.305 -1.646 -4.036 1.00 92.00 111 PHE A O 1
ATOM 820 N N . GLN A 1 112 ? 10.470 -2.514 -3.054 1.00 93.19 112 GLN A N 1
ATOM 821 C CA . GLN A 1 112 ? 10.827 -2.356 -1.652 1.00 93.19 112 GLN A CA 1
ATOM 822 C C . GLN A 1 112 ? 10.275 -3.549 -0.874 1.00 93.19 112 GLN A C 1
ATOM 824 O O . GLN A 1 112 ? 9.082 -3.846 -0.956 1.00 93.19 112 GLN A O 1
ATOM 829 N N . LEU A 1 113 ? 11.124 -4.221 -0.097 1.00 93.06 113 LEU A N 1
ATOM 830 C CA . LEU A 1 113 ? 10.670 -5.255 0.831 1.00 93.06 113 LEU A CA 1
ATOM 831 C C . LEU A 1 113 ? 10.024 -4.612 2.054 1.00 93.06 113 LEU A C 1
ATOM 833 O O . LEU A 1 113 ? 10.547 -3.625 2.584 1.00 93.06 113 LEU A O 1
ATOM 837 N N . VAL A 1 114 ? 8.893 -5.162 2.491 1.00 93.19 114 VAL A N 1
ATOM 838 C CA . VAL A 1 114 ? 8.074 -4.567 3.547 1.00 93.19 114 VAL A CA 1
ATOM 839 C C . VAL A 1 114 ? 7.523 -5.606 4.513 1.00 93.19 114 VAL A C 1
ATOM 841 O O . VAL A 1 114 ? 7.201 -6.730 4.122 1.00 93.19 114 VAL A O 1
ATOM 844 N N . THR A 1 115 ? 7.355 -5.183 5.761 1.00 93.38 115 THR A N 1
ATOM 845 C CA . THR A 1 115 ? 6.587 -5.903 6.777 1.00 93.38 115 THR A CA 1
ATOM 846 C C . THR A 1 115 ? 5.400 -5.057 7.204 1.00 93.38 115 THR A C 1
ATOM 848 O O . THR A 1 115 ? 5.541 -3.863 7.479 1.00 93.38 115 THR A O 1
ATOM 851 N N . ILE A 1 116 ? 4.230 -5.686 7.247 1.00 93.12 116 ILE A N 1
ATOM 852 C CA . ILE A 1 116 ? 2.956 -5.075 7.607 1.00 93.12 116 ILE A CA 1
ATOM 853 C C . ILE A 1 116 ? 2.485 -5.650 8.940 1.00 93.12 116 ILE A C 1
ATOM 855 O O . ILE A 1 116 ? 2.421 -6.869 9.107 1.00 93.12 116 ILE A O 1
ATOM 859 N N . SER A 1 117 ? 2.127 -4.776 9.880 1.00 92.56 117 SER A N 1
ATOM 860 C CA . SER A 1 117 ? 1.570 -5.192 11.166 1.00 92.56 117 SER A CA 1
ATOM 861 C C . SER A 1 117 ? 0.283 -5.989 10.968 1.00 92.56 117 SER A C 1
ATOM 863 O O . SER A 1 117 ? -0.612 -5.587 10.223 1.00 92.56 117 SER A O 1
ATOM 865 N N . SER A 1 118 ? 0.145 -7.099 11.694 1.00 90.19 118 SER A N 1
ATOM 866 C CA . SER A 1 118 ? -1.100 -7.876 11.750 1.00 90.19 118 SER A CA 1
ATOM 867 C C . SER A 1 118 ? -2.236 -7.147 12.478 1.00 90.19 118 SER A C 1
ATOM 869 O O . SER A 1 118 ? -3.350 -7.657 12.523 1.00 90.19 118 SER A O 1
ATOM 871 N N . SER A 1 119 ? -1.950 -6.002 13.106 1.00 91.00 119 SER A N 1
ATOM 872 C CA . SER A 1 119 ? -2.903 -5.230 13.913 1.00 91.00 119 SER A CA 1
ATOM 873 C C . SER A 1 119 ? -3.286 -3.910 13.239 1.00 91.00 119 SER A C 1
ATOM 875 O O . SER A 1 119 ? -3.644 -2.952 13.930 1.00 91.00 119 SER A O 1
ATOM 877 N N . MET A 1 120 ? -3.230 -3.866 11.900 1.00 91.69 120 MET A N 1
ATOM 878 C CA . MET A 1 120 ? -3.421 -2.656 11.093 1.00 91.69 120 MET A CA 1
ATOM 879 C C . MET A 1 120 ? -4.738 -1.932 11.414 1.00 91.69 120 MET A C 1
ATOM 881 O O . MET A 1 120 ? -4.740 -0.711 11.524 1.00 91.69 120 MET A O 1
ATOM 885 N N . GLU A 1 121 ? -5.824 -2.676 11.662 1.00 93.31 121 GLU A N 1
ATOM 886 C CA . GLU A 1 121 ? -7.135 -2.132 12.071 1.00 93.31 121 GLU A CA 1
ATOM 887 C C . GLU A 1 121 ? -7.059 -1.247 13.326 1.00 93.31 121 GLU A C 1
ATOM 889 O O . GLU A 1 121 ? -7.803 -0.284 13.473 1.00 93.31 121 GLU A O 1
ATOM 894 N N . SER A 1 122 ? -6.170 -1.575 14.264 1.00 91.94 122 SER A N 1
ATOM 895 C CA . SER A 1 122 ? -6.050 -0.852 15.534 1.00 91.94 122 SER A CA 1
ATOM 896 C C . SER A 1 122 ? -5.004 0.264 15.522 1.00 91.94 122 SER A C 1
ATOM 898 O O . SER A 1 122 ? -4.972 1.062 16.465 1.00 91.94 122 SER A O 1
ATOM 900 N N . GLU A 1 123 ? -4.159 0.281 14.489 1.00 91.31 123 GLU A N 1
ATOM 901 C CA . GLU A 1 123 ? -3.007 1.173 14.323 1.00 91.31 123 GLU A CA 1
ATOM 902 C C . GLU A 1 123 ? -3.279 2.314 13.338 1.00 91.31 123 GLU A C 1
ATOM 904 O O . GLU A 1 123 ? -2.642 3.356 13.455 1.00 91.31 123 GLU A O 1
ATOM 909 N N . ILE A 1 124 ? -4.211 2.127 12.397 1.00 92.69 124 ILE A N 1
ATOM 910 C CA . ILE A 1 124 ? -4.596 3.127 11.399 1.00 92.69 124 ILE A CA 1
ATOM 911 C C . ILE A 1 124 ? -5.984 3.679 11.718 1.00 92.69 124 ILE A C 1
ATOM 913 O O . ILE A 1 124 ? -6.897 2.948 12.097 1.00 92.69 124 ILE A O 1
ATOM 917 N N . SER A 1 125 ? -6.155 4.985 11.553 1.00 94.31 125 SER A N 1
ATOM 918 C CA . SER A 1 125 ? -7.432 5.680 11.671 1.00 94.31 125 SER A CA 1
ATOM 919 C C . SER A 1 125 ? -7.561 6.796 10.633 1.00 94.31 125 SER A C 1
ATOM 921 O O . SER A 1 125 ? -6.582 7.320 10.101 1.00 94.31 125 SER A O 1
ATOM 923 N N . ILE A 1 126 ? -8.802 7.185 10.331 1.00 96.56 126 ILE A N 1
ATOM 924 C CA . ILE A 1 126 ? -9.081 8.316 9.434 1.00 96.56 126 ILE A CA 1
ATOM 925 C C . ILE A 1 126 ? -8.427 9.598 9.977 1.00 96.56 126 ILE A C 1
ATOM 927 O O . ILE A 1 126 ? -8.621 9.961 11.138 1.00 96.56 126 ILE A O 1
ATOM 931 N N . GLY A 1 127 ? -7.716 10.313 9.105 1.00 94.94 127 GLY A N 1
ATOM 932 C CA . GLY A 1 127 ? -6.951 11.519 9.421 1.00 94.94 127 GLY A CA 1
ATOM 933 C C . GLY A 1 127 ? -5.488 11.255 9.777 1.00 94.94 127 GLY A C 1
ATOM 934 O O . GLY A 1 127 ? -4.721 12.214 9.884 1.00 94.94 127 GLY A O 1
ATOM 935 N N . ASP A 1 128 ? -5.083 9.991 9.929 1.00 94.25 128 ASP A N 1
A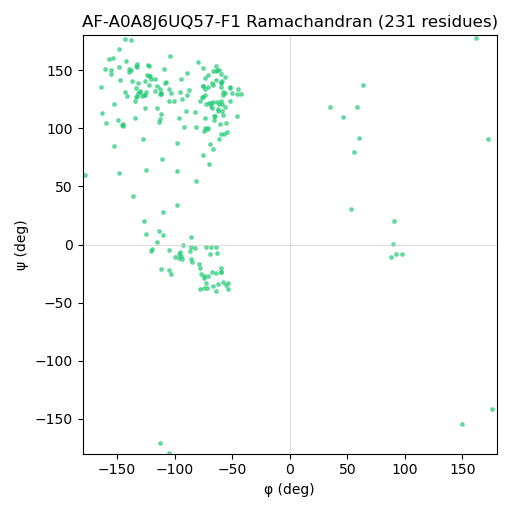TOM 936 C CA . ASP A 1 128 ? -3.677 9.649 10.112 1.00 94.25 128 ASP A CA 1
ATOM 937 C C . ASP A 1 128 ? -2.872 9.948 8.848 1.00 94.25 128 ASP A C 1
ATOM 939 O O . ASP A 1 128 ? -3.363 9.852 7.719 1.00 94.25 128 ASP A O 1
ATOM 943 N N . VAL A 1 129 ? -1.603 10.290 9.057 1.00 94.06 129 VAL A N 1
ATOM 944 C CA . VAL A 1 129 ? -0.639 10.562 7.995 1.00 94.06 129 VAL A CA 1
ATOM 945 C C . VAL A 1 129 ? 0.451 9.500 8.051 1.00 94.06 129 VAL A C 1
ATOM 947 O O . VAL A 1 129 ? 1.168 9.391 9.046 1.00 94.06 129 VAL A O 1
ATOM 950 N N . ILE A 1 130 ? 0.560 8.713 6.984 1.00 92.50 130 ILE A N 1
ATOM 951 C CA . ILE A 1 130 ? 1.426 7.535 6.896 1.00 92.50 130 ILE A CA 1
ATOM 952 C C . ILE A 1 130 ? 2.498 7.777 5.835 1.00 92.50 130 ILE A C 1
ATOM 954 O O . ILE A 1 130 ? 2.205 8.269 4.746 1.00 92.50 130 ILE A O 1
ATOM 958 N N . GLU A 1 131 ? 3.739 7.408 6.139 1.00 93.00 131 GLU A N 1
ATOM 959 C CA . GLU A 1 131 ? 4.829 7.384 5.164 1.00 93.00 131 GLU A CA 1
ATOM 960 C C . GLU A 1 131 ? 4.945 5.981 4.561 1.00 93.00 131 GLU A C 1
ATOM 962 O O . GLU A 1 131 ? 5.067 4.993 5.282 1.00 93.00 131 GLU A O 1
ATOM 967 N N . LEU A 1 132 ? 4.886 5.886 3.232 1.00 93.12 132 LEU A N 1
ATOM 968 C CA . LEU A 1 132 ? 4.996 4.631 2.496 1.00 93.12 132 LEU A CA 1
ATOM 969 C C . LEU A 1 132 ? 6.290 4.628 1.673 1.00 93.12 132 LEU A C 1
ATOM 971 O O . LEU A 1 132 ? 6.358 5.309 0.645 1.00 93.12 132 LEU A O 1
ATOM 975 N N . PRO A 1 133 ? 7.317 3.876 2.094 1.00 92.81 133 PRO A N 1
ATOM 976 C CA . PRO A 1 133 ? 8.493 3.621 1.274 1.00 92.81 133 PRO A CA 1
ATOM 977 C C . PRO A 1 133 ? 8.130 2.698 0.101 1.00 92.81 133 PRO A C 1
ATOM 979 O O . PRO A 1 133 ? 7.635 1.587 0.298 1.00 92.81 133 PRO A O 1
ATOM 982 N N . LEU A 1 134 ? 8.366 3.172 -1.122 1.00 92.38 134 LEU A N 1
ATOM 983 C CA . LEU A 1 134 ? 7.986 2.509 -2.374 1.00 92.38 134 LEU A CA 1
ATOM 984 C C . LEU A 1 134 ? 9.163 1.851 -3.099 1.00 92.38 134 LEU A C 1
ATOM 986 O O . LEU A 1 134 ? 8.950 0.961 -3.924 1.00 92.38 134 LEU A O 1
ATOM 990 N N . SER A 1 135 ? 10.398 2.283 -2.828 1.00 88.62 135 SER A N 1
ATOM 991 C CA . SER A 1 135 ? 11.588 1.685 -3.435 1.00 88.62 135 SER A CA 1
ATOM 992 C C . SER A 1 135 ? 12.817 1.730 -2.532 1.00 88.62 135 SER A C 1
ATOM 994 O O . SER A 1 135 ? 13.003 2.677 -1.767 1.00 88.62 135 SER A O 1
ATOM 996 N N . GLU A 1 136 ? 13.720 0.766 -2.730 1.00 82.25 136 GLU A N 1
ATOM 997 C CA . GLU A 1 136 ? 15.038 0.722 -2.071 1.00 82.25 136 GLU A CA 1
ATOM 998 C C . GLU A 1 136 ? 15.913 1.951 -2.378 1.00 82.25 136 GLU A C 1
ATOM 1000 O O . GLU A 1 136 ? 16.838 2.278 -1.637 1.00 82.25 136 GLU A O 1
ATOM 1005 N N . ALA A 1 137 ? 15.618 2.676 -3.464 1.00 81.56 137 ALA A N 1
ATOM 1006 C CA . ALA A 1 137 ? 16.293 3.927 -3.801 1.00 81.56 137 ALA A CA 1
ATOM 1007 C C . ALA A 1 137 ? 15.889 5.104 -2.886 1.00 81.56 137 ALA A C 1
ATOM 1009 O O . ALA A 1 137 ? 16.426 6.204 -3.042 1.00 81.56 137 ALA A O 1
ATOM 1010 N N . GLY A 1 138 ? 14.969 4.884 -1.939 1.00 82.94 138 GLY A N 1
ATOM 1011 C CA . GLY A 1 138 ? 14.511 5.876 -0.968 1.00 82.94 138 GLY A CA 1
ATOM 1012 C C . GLY A 1 138 ? 13.302 6.689 -1.427 1.00 82.94 138 GLY A C 1
ATOM 1013 O O . GLY A 1 138 ? 13.071 7.775 -0.900 1.00 82.94 138 GLY A O 1
ATOM 1014 N N . GLU A 1 139 ? 12.538 6.203 -2.409 1.00 90.25 139 GLU A N 1
ATOM 1015 C CA . GLU A 1 139 ? 11.255 6.819 -2.762 1.00 90.25 139 GLU A CA 1
ATOM 1016 C C . GLU A 1 139 ? 10.260 6.594 -1.619 1.00 90.25 139 GLU A C 1
ATOM 1018 O O . GLU A 1 139 ? 9.944 5.451 -1.292 1.00 90.25 139 GLU A O 1
ATOM 1023 N N . VAL A 1 140 ? 9.770 7.678 -1.019 1.00 92.44 140 VAL A N 1
ATOM 1024 C CA . VAL A 1 140 ? 8.778 7.652 0.061 1.00 92.44 140 VAL A CA 1
ATOM 1025 C C . VAL A 1 140 ? 7.662 8.624 -0.294 1.00 92.44 140 VAL A C 1
ATOM 1027 O O . VAL A 1 140 ? 7.931 9.772 -0.650 1.00 92.44 140 VAL A O 1
ATOM 1030 N N . ILE A 1 141 ? 6.416 8.173 -0.181 1.00 93.81 141 ILE A N 1
ATOM 1031 C CA . ILE A 1 141 ? 5.237 9.035 -0.307 1.00 93.81 141 ILE A CA 1
ATOM 1032 C C . ILE A 1 141 ? 4.572 9.219 1.051 1.00 93.81 141 ILE A C 1
ATOM 1034 O O . ILE A 1 141 ? 4.612 8.333 1.900 1.00 93.81 141 ILE A O 1
ATOM 1038 N N . THR A 1 142 ? 3.913 10.354 1.240 1.00 95.19 142 THR A N 1
ATOM 1039 C CA . THR A 1 142 ? 3.090 10.613 2.420 1.00 95.19 142 THR A CA 1
ATOM 1040 C C . THR A 1 142 ? 1.620 10.508 2.035 1.00 95.19 142 THR A C 1
ATOM 1042 O O . THR A 1 142 ? 1.206 11.057 1.011 1.00 95.19 142 THR A O 1
ATOM 1045 N N . VAL A 1 143 ? 0.824 9.808 2.839 1.00 96.44 143 VAL A N 1
ATOM 1046 C CA . VAL A 1 143 ? -0.581 9.499 2.557 1.00 96.44 143 VAL A CA 1
ATOM 1047 C C . VAL A 1 143 ? -1.440 9.893 3.748 1.00 96.44 143 VAL A C 1
ATOM 1049 O O . VAL A 1 143 ? -1.176 9.460 4.864 1.00 96.44 143 VAL A O 1
ATOM 1052 N N . GLU A 1 144 ? -2.484 10.681 3.508 1.00 97.19 144 GLU A N 1
ATOM 1053 C CA . GLU A 1 144 ? -3.533 10.935 4.497 1.00 97.19 144 GLU A CA 1
ATOM 1054 C C . GLU A 1 144 ? -4.637 9.882 4.350 1.00 97.19 144 GLU A C 1
ATOM 1056 O O . GLU A 1 144 ? -5.150 9.655 3.248 1.00 97.19 144 GLU A O 1
ATOM 1061 N N . VAL A 1 145 ? -5.011 9.232 5.451 1.00 97.62 145 VAL A N 1
ATOM 1062 C CA . VAL A 1 145 ? -6.077 8.225 5.477 1.00 97.62 145 VAL A CA 1
ATOM 1063 C C . VAL A 1 145 ? -7.432 8.923 5.463 1.00 97.62 145 VAL A C 1
ATOM 1065 O O . VAL A 1 145 ? -7.753 9.730 6.330 1.00 97.62 145 VAL A O 1
ATOM 1068 N N . THR A 1 146 ? -8.263 8.585 4.482 1.00 98.19 146 THR A N 1
ATOM 1069 C CA . THR A 1 146 ? -9.551 9.256 4.232 1.00 98.19 146 THR A CA 1
ATOM 1070 C C . THR A 1 146 ? -10.761 8.372 4.515 1.00 98.19 146 THR A C 1
ATOM 1072 O O . THR A 1 146 ? -11.859 8.883 4.736 1.00 98.19 146 THR A O 1
ATOM 1075 N N . SER A 1 147 ? -10.588 7.049 4.515 1.00 98.06 147 SER A N 1
ATOM 1076 C CA . SER A 1 147 ? -11.658 6.088 4.774 1.00 98.06 147 SER A CA 1
ATOM 1077 C C . SER A 1 147 ? -11.091 4.775 5.301 1.00 98.06 147 SER A C 1
ATOM 1079 O O . SER A 1 147 ? -10.020 4.347 4.883 1.00 98.06 147 SER A O 1
ATOM 1081 N N . GLU A 1 148 ? -11.846 4.121 6.176 1.00 97.62 148 GLU A N 1
ATOM 1082 C CA . GLU A 1 148 ? -11.582 2.774 6.675 1.00 97.62 148 GLU A CA 1
ATOM 1083 C C . GLU A 1 148 ? -12.859 1.932 6.603 1.00 97.62 148 GLU A C 1
ATOM 1085 O O . GLU A 1 148 ? -13.978 2.458 6.604 1.00 97.62 148 GLU A O 1
ATOM 1090 N N . THR A 1 149 ? -12.718 0.617 6.483 1.00 97.94 149 THR A N 1
ATOM 1091 C CA . THR A 1 149 ? -13.837 -0.324 6.419 1.00 97.94 149 THR A CA 1
ATOM 1092 C C . THR A 1 149 ? -13.392 -1.680 6.949 1.00 97.94 149 THR A C 1
ATOM 1094 O O . THR A 1 149 ? -12.495 -2.302 6.386 1.00 97.94 149 THR A O 1
ATOM 1097 N N . LEU A 1 150 ? -14.059 -2.161 7.998 1.00 97.31 150 LEU A N 1
ATOM 1098 C CA . LEU A 1 150 ? -14.013 -3.567 8.392 1.00 97.31 150 LEU A CA 1
ATOM 1099 C C . LEU A 1 150 ? -15.145 -4.303 7.669 1.00 97.31 150 LEU A C 1
ATOM 1101 O O . LEU A 1 150 ? -16.322 -4.000 7.874 1.00 97.31 150 LEU A O 1
ATOM 1105 N N . ASN A 1 151 ? -14.785 -5.230 6.789 1.00 95.88 151 ASN A N 1
ATOM 1106 C CA . ASN A 1 151 ? -15.730 -5.991 5.982 1.00 95.88 151 ASN A CA 1
ATOM 1107 C C . ASN A 1 151 ? -16.347 -7.143 6.793 1.00 95.88 151 ASN A C 1
ATOM 1109 O O . ASN A 1 151 ? -15.745 -7.654 7.737 1.00 95.88 151 ASN A O 1
ATOM 1113 N N . ASP A 1 152 ? -17.524 -7.623 6.381 1.00 96.19 152 ASP A N 1
ATOM 1114 C CA . ASP A 1 152 ? -18.235 -8.724 7.060 1.00 96.19 152 ASP A CA 1
ATOM 1115 C C . ASP A 1 152 ? -17.429 -10.038 7.113 1.00 96.19 152 ASP A C 1
ATOM 1117 O O . ASP A 1 152 ? -17.674 -10.896 7.963 1.00 96.19 152 ASP A O 1
ATOM 1121 N N . ASN A 1 153 ? -16.475 -10.216 6.194 1.00 94.62 153 ASN A N 1
ATOM 1122 C CA . ASN A 1 153 ? -15.571 -11.366 6.156 1.00 94.62 153 ASN A CA 1
ATOM 1123 C C . ASN A 1 153 ? -14.357 -11.228 7.099 1.00 94.62 153 ASN A C 1
ATOM 1125 O O . ASN A 1 153 ? -13.578 -12.174 7.200 1.00 94.62 153 ASN A O 1
ATOM 1129 N N . GLY A 1 154 ? -14.218 -10.094 7.792 1.00 94.88 154 GLY A N 1
ATOM 1130 C CA . GLY A 1 154 ? -13.106 -9.786 8.689 1.00 94.88 154 GLY A CA 1
ATOM 1131 C C . GLY A 1 154 ? -11.915 -9.096 8.023 1.00 94.88 154 GLY A C 1
ATOM 1132 O O . GLY A 1 154 ? -10.951 -8.798 8.721 1.00 94.88 154 GLY A O 1
ATOM 1133 N N . ASP A 1 155 ? -11.962 -8.825 6.715 1.00 97.06 155 ASP A N 1
ATOM 1134 C CA . ASP A 1 155 ? -10.899 -8.073 6.048 1.00 97.06 155 ASP A CA 1
ATOM 1135 C C . ASP A 1 155 ? -10.991 -6.592 6.432 1.00 97.06 155 ASP A C 1
ATOM 1137 O O . ASP A 1 155 ? -12.067 -5.985 6.368 1.00 97.06 155 ASP A O 1
ATOM 1141 N N . TYR A 1 156 ? -9.859 -5.985 6.769 1.00 97.69 156 TYR A N 1
ATOM 1142 C CA . TYR A 1 156 ? -9.764 -4.556 7.043 1.00 97.69 156 TYR A CA 1
ATOM 1143 C C . TYR A 1 156 ? -9.189 -3.827 5.829 1.00 97.69 156 TYR A C 1
ATOM 1145 O O . TYR A 1 156 ? -8.087 -4.129 5.370 1.00 97.69 156 TYR A O 1
ATOM 1153 N N . SER A 1 157 ? -9.923 -2.846 5.318 1.00 97.94 157 SER A N 1
ATOM 1154 C CA . SER A 1 157 ? -9.504 -1.998 4.207 1.00 97.94 157 SER A CA 1
ATOM 1155 C C . SER A 1 157 ? -9.394 -0.547 4.652 1.00 97.94 157 SER A C 1
ATOM 1157 O O . SER A 1 157 ? -10.255 -0.049 5.375 1.00 97.94 157 SER A O 1
ATOM 1159 N N . TRP A 1 158 ? -8.401 0.168 4.137 1.00 97.81 158 TRP A N 1
ATOM 1160 C CA . TRP A 1 158 ? -8.343 1.622 4.235 1.00 97.81 158 TRP A CA 1
ATOM 1161 C C . TRP A 1 158 ? -8.001 2.247 2.885 1.00 97.81 158 TRP A C 1
ATOM 1163 O O . TRP A 1 158 ? -7.402 1.624 2.002 1.00 97.81 158 TRP A O 1
ATOM 1173 N N . GLN A 1 159 ? -8.440 3.489 2.720 1.00 98.31 159 GLN A N 1
ATOM 1174 C CA . GLN A 1 159 ? -8.194 4.307 1.544 1.00 98.31 159 GLN A CA 1
ATOM 1175 C C . GLN A 1 159 ? -7.581 5.628 1.978 1.00 98.31 159 GLN A C 1
ATOM 1177 O O . GLN A 1 159 ? -7.996 6.237 2.968 1.00 98.31 159 GLN A O 1
ATOM 1182 N N . GLY A 1 160 ? -6.619 6.099 1.207 1.00 98.00 160 GLY A N 1
ATOM 1183 C CA . GLY A 1 160 ? -5.932 7.3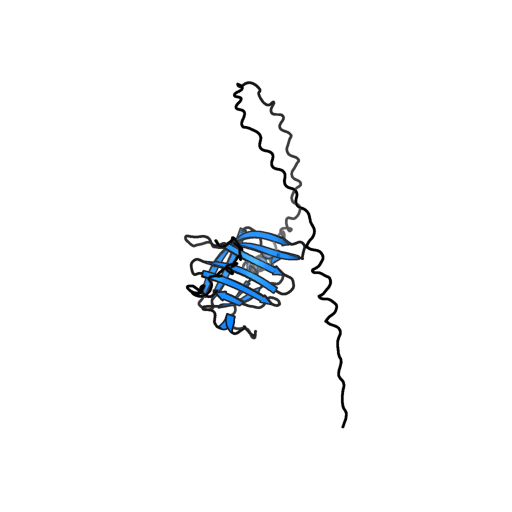48 1.453 1.00 98.00 160 GLY A CA 1
ATOM 1184 C C . GLY A 1 160 ? -5.614 8.081 0.167 1.00 98.00 160 GLY A C 1
ATOM 1185 O O . GLY A 1 160 ? -5.890 7.611 -0.939 1.00 98.00 160 GLY A O 1
ATOM 1186 N N . GLN A 1 161 ? -5.051 9.262 0.347 1.00 98.12 161 GLN A N 1
ATOM 1187 C CA . GLN A 1 161 ? -4.693 10.167 -0.726 1.00 98.12 161 GLN A CA 1
ATOM 1188 C C . GLN A 1 161 ? -3.281 10.690 -0.483 1.00 98.12 161 GLN A C 1
ATOM 1190 O O . GLN A 1 161 ? -2.944 11.065 0.642 1.00 98.12 161 GLN A O 1
ATOM 1195 N N . THR A 1 162 ? -2.442 10.709 -1.519 1.00 96.62 162 THR A N 1
ATOM 1196 C CA . THR A 1 162 ? -1.089 11.260 -1.385 1.00 96.62 162 THR A CA 1
ATOM 1197 C C . THR A 1 162 ? -1.144 12.755 -1.080 1.00 96.62 162 THR A C 1
ATOM 1199 O O . THR A 1 162 ? -1.952 13.491 -1.661 1.00 96.62 162 THR A O 1
ATOM 1202 N N . VAL A 1 163 ? -0.243 13.210 -0.212 1.00 94.44 163 VAL A N 1
ATOM 1203 C CA . VAL A 1 163 ? -0.096 14.613 0.193 1.00 94.44 163 VAL A CA 1
ATOM 1204 C C . VAL A 1 163 ? 1.325 15.116 -0.085 1.00 94.44 163 VAL A C 1
ATOM 1206 O O . VAL A 1 163 ? 2.269 14.335 -0.148 1.00 94.44 163 VAL A O 1
ATOM 1209 N N . GLY A 1 164 ? 1.482 16.431 -0.269 1.00 86.44 164 GLY A N 1
ATOM 1210 C CA . GLY A 1 164 ? 2.788 17.085 -0.457 1.00 86.44 164 GLY A CA 1
ATOM 1211 C C . GLY A 1 164 ? 3.208 17.370 -1.908 1.00 86.44 164 GLY A C 1
ATOM 1212 O O . GLY A 1 164 ? 4.185 18.088 -2.104 1.00 86.44 164 GLY A O 1
ATOM 1213 N N . GLY A 1 165 ? 2.468 16.873 -2.906 1.00 83.94 165 GLY A N 1
ATOM 1214 C CA . GLY A 1 165 ? 2.657 17.188 -4.331 1.00 83.94 165 GLY A CA 1
ATOM 1215 C C . GLY A 1 165 ? 1.600 18.145 -4.903 1.00 83.94 165 GLY A C 1
ATOM 1216 O O . GLY A 1 165 ? 0.687 18.572 -4.196 1.00 83.94 165 GLY A O 1
ATOM 1217 N N . ASP A 1 166 ? 1.704 18.454 -6.201 1.00 87.31 166 ASP A N 1
ATOM 1218 C CA . ASP A 1 166 ? 0.712 19.267 -6.936 1.00 87.31 166 ASP A CA 1
ATOM 1219 C C . ASP A 1 166 ? -0.615 18.521 -7.159 1.00 87.31 166 ASP A C 1
ATOM 1221 O O . ASP A 1 166 ? -1.683 19.128 -7.273 1.00 87.31 166 ASP A O 1
ATOM 1225 N N . HIS A 1 167 ? -0.540 17.192 -7.214 1.00 93.75 167 HIS A N 1
ATOM 1226 C CA . HIS A 1 167 ? -1.666 16.296 -7.421 1.00 93.75 167 HIS A CA 1
ATOM 1227 C C . HIS A 1 167 ? -1.784 15.309 -6.263 1.00 93.75 167 HIS A C 1
ATOM 1229 O O . HIS A 1 167 ? -0.805 14.972 -5.596 1.00 93.75 167 HIS A O 1
ATOM 1235 N N . SER A 1 168 ? -3.008 14.838 -6.049 1.00 95.56 168 SER A N 1
ATOM 1236 C CA . SER A 1 168 ? -3.316 13.820 -5.058 1.00 95.56 168 SER A CA 1
ATOM 1237 C C . SER A 1 168 ? -3.729 12.535 -5.762 1.00 95.56 168 SER A C 1
ATOM 1239 O O . SER A 1 168 ? -4.554 12.566 -6.680 1.00 95.56 168 SER A O 1
ATOM 1241 N N . TYR A 1 169 ? -3.122 11.428 -5.351 1.00 97.75 169 TYR A N 1
ATOM 1242 C CA . TYR A 1 169 ? -3.278 10.123 -5.968 1.00 97.75 169 TYR A CA 1
ATOM 1243 C C .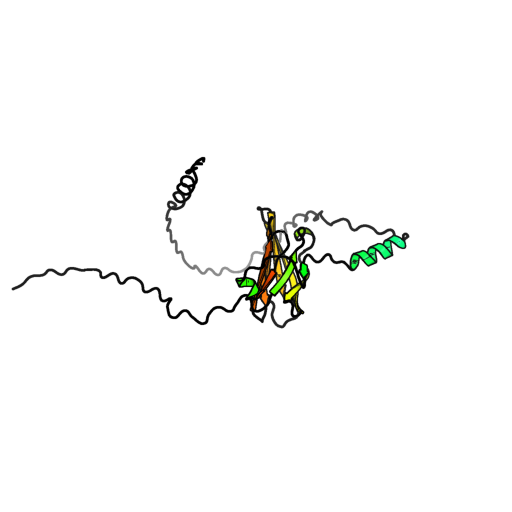 TYR A 1 169 ? -3.827 9.113 -4.954 1.00 97.75 169 TYR A C 1
ATOM 1245 O O . TYR A 1 169 ? -3.437 9.148 -3.783 1.00 97.75 169 TYR A O 1
ATOM 1253 N N . PRO A 1 170 ? -4.713 8.201 -5.389 1.00 98.06 170 PRO A N 1
ATOM 1254 C CA . PRO A 1 170 ? -5.355 7.258 -4.491 1.00 98.06 170 PRO A CA 1
ATOM 1255 C C . PRO A 1 170 ? -4.401 6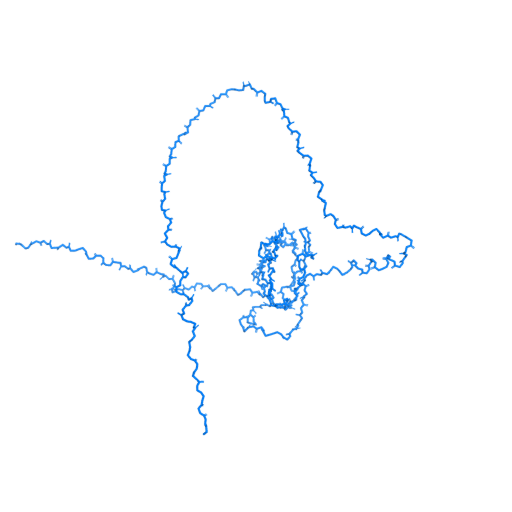.163 -4.023 1.00 98.06 170 PRO A C 1
ATOM 1257 O O . PRO A 1 170 ? -3.610 5.609 -4.793 1.00 98.06 170 PRO A O 1
ATOM 1260 N N . VAL A 1 171 ? -4.579 5.790 -2.761 1.00 98.19 171 VAL A N 1
ATOM 1261 C CA . VAL A 1 171 ? -3.979 4.615 -2.138 1.00 98.19 171 VAL A CA 1
ATOM 1262 C C . VAL A 1 171 ? -5.091 3.764 -1.550 1.00 98.19 171 VAL A C 1
ATOM 1264 O O . VAL A 1 171 ? -5.967 4.277 -0.858 1.00 98.19 171 VAL A O 1
ATOM 1267 N N . ILE A 1 172 ? -5.073 2.466 -1.835 1.00 98.19 172 ILE A N 1
ATOM 1268 C CA . ILE A 1 172 ? -6.048 1.507 -1.312 1.00 98.19 172 ILE A CA 1
ATOM 1269 C C . ILE A 1 172 ? -5.281 0.297 -0.802 1.00 98.19 172 ILE A C 1
ATOM 1271 O O . ILE A 1 172 ? -4.507 -0.298 -1.552 1.00 98.19 172 ILE A O 1
ATOM 1275 N N . VAL A 1 173 ? -5.520 -0.088 0.447 1.00 97.88 173 VAL A N 1
ATOM 1276 C CA . VAL A 1 173 ? -4.894 -1.252 1.081 1.00 97.88 173 VAL A CA 1
ATOM 1277 C C . VAL A 1 173 ? -5.973 -2.086 1.756 1.00 97.88 173 VAL A C 1
ATOM 1279 O O . VAL A 1 173 ? -6.908 -1.553 2.344 1.00 97.88 173 VAL A O 1
ATOM 1282 N N . THR A 1 174 ? -5.872 -3.406 1.641 1.00 97.75 174 THR A N 1
ATOM 1283 C CA . THR A 1 174 ? -6.765 -4.378 2.275 1.00 97.75 174 THR A CA 1
ATOM 1284 C C . THR A 1 174 ? -5.940 -5.491 2.903 1.00 97.75 174 THR A C 1
ATOM 1286 O O . THR A 1 174 ? -5.150 -6.141 2.220 1.00 97.75 174 THR A O 1
ATOM 1289 N N . GLN A 1 175 ? -6.125 -5.706 4.199 1.00 97.69 175 GLN A N 1
ATOM 1290 C CA . GLN A 1 175 ? -5.539 -6.794 4.968 1.00 97.69 175 GLN A CA 1
ATOM 1291 C C . GLN A 1 175 ? -6.604 -7.848 5.239 1.00 97.69 175 GLN A C 1
ATOM 1293 O 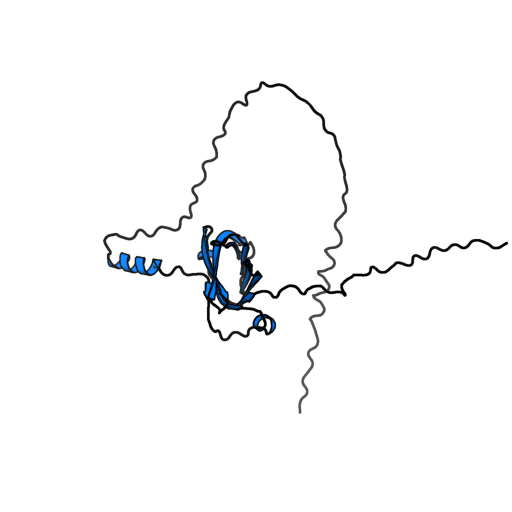O . GLN A 1 175 ? -7.644 -7.556 5.826 1.00 97.69 175 GLN A O 1
ATOM 1298 N N . GLY A 1 176 ? -6.315 -9.071 4.815 1.00 96.50 176 GLY A N 1
ATOM 1299 C CA . GLY A 1 176 ? -7.089 -10.254 5.154 1.00 96.50 176 GLY A CA 1
ATOM 1300 C C . GLY A 1 176 ? -6.295 -11.205 6.052 1.00 96.50 176 GLY A C 1
ATOM 1301 O O . GLY A 1 176 ? -5.192 -10.884 6.500 1.00 96.50 176 GLY A O 1
ATOM 1302 N N . PRO A 1 177 ? -6.810 -12.421 6.294 1.00 93.44 177 PRO A N 1
ATOM 1303 C CA . PRO A 1 177 ? -6.234 -13.346 7.271 1.00 93.44 177 PRO A CA 1
ATOM 1304 C C . PRO A 1 177 ? -4.848 -13.893 6.903 1.00 93.44 177 PRO A C 1
ATOM 1306 O O . PRO A 1 177 ? -4.123 -14.317 7.794 1.00 93.44 177 PRO A O 1
ATOM 1309 N N . ASN A 1 178 ? -4.489 -13.917 5.615 1.00 92.38 178 ASN A N 1
ATOM 1310 C CA . ASN A 1 178 ? -3.239 -14.529 5.135 1.00 92.38 178 ASN A CA 1
ATOM 1311 C C . ASN A 1 178 ? -2.263 -13.515 4.527 1.00 92.38 178 ASN A C 1
ATOM 1313 O O . ASN A 1 178 ? -1.227 -13.909 3.996 1.00 92.38 178 ASN A O 1
ATOM 1317 N N . GLY A 1 179 ? -2.603 -12.227 4.527 1.00 94.81 179 GLY A N 1
ATOM 1318 C CA . GLY A 1 179 ? -1.783 -11.231 3.858 1.00 94.81 179 GLY A CA 1
ATOM 1319 C C . GLY A 1 179 ? -2.504 -9.926 3.578 1.00 94.81 179 GLY A C 1
ATOM 1320 O O . GLY A 1 179 ? -3.701 -9.771 3.828 1.00 94.81 179 GLY A O 1
ATOM 1321 N N . THR A 1 180 ? -1.741 -9.001 3.020 1.00 97.06 180 THR A N 1
ATOM 1322 C CA . THR A 1 180 ? -2.176 -7.655 2.674 1.00 97.06 180 THR A CA 1
ATOM 1323 C C . THR A 1 180 ? -1.962 -7.432 1.185 1.00 97.06 180 THR A C 1
ATOM 1325 O O . THR A 1 180 ? -0.926 -7.794 0.625 1.00 97.06 180 THR A O 1
ATOM 1328 N N . TYR A 1 181 ? -2.941 -6.813 0.538 1.00 97.19 181 TYR A N 1
ATOM 1329 C CA . TYR A 1 181 ? -2.849 -6.366 -0.843 1.00 97.19 181 TYR A CA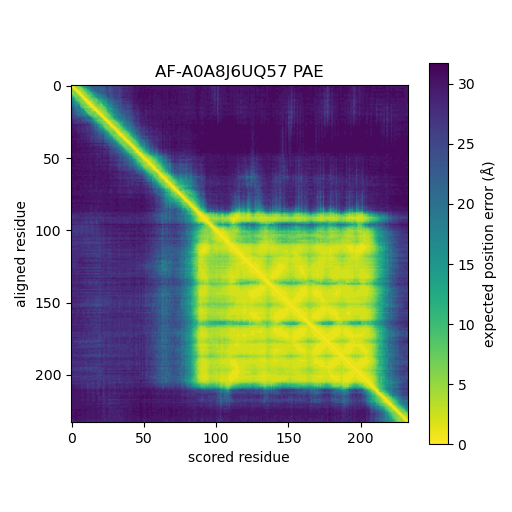 1
ATOM 1330 C C . TYR A 1 181 ? -3.146 -4.873 -0.925 1.00 97.19 181 TYR A C 1
ATOM 1332 O O . TYR A 1 181 ? -3.995 -4.361 -0.194 1.00 97.19 181 TYR A O 1
ATOM 1340 N N . GLY A 1 182 ? -2.486 -4.169 -1.836 1.00 97.50 182 GLY A N 1
ATOM 1341 C CA . GLY A 1 182 ? -2.769 -2.759 -2.054 1.00 97.50 182 GLY A CA 1
ATOM 1342 C C . GLY A 1 182 ? -2.374 -2.258 -3.432 1.00 97.50 182 GLY A C 1
ATOM 1343 O O . GLY A 1 182 ? -1.547 -2.851 -4.121 1.00 97.50 182 GLY A O 1
ATOM 1344 N N . SER A 1 183 ? -2.981 -1.138 -3.809 1.00 97.94 183 SER A N 1
ATOM 1345 C CA . SER A 1 183 ? -2.682 -0.382 -5.020 1.00 97.94 183 SER A CA 1
ATOM 1346 C C . SER A 1 183 ? -2.381 1.058 -4.634 1.00 97.94 183 SER A C 1
ATOM 1348 O O . SER A 1 183 ? -3.168 1.701 -3.939 1.00 97.94 183 SER A O 1
ATOM 1350 N N . ILE A 1 184 ? -1.254 1.564 -5.118 1.00 97.50 184 ILE A N 1
ATOM 1351 C CA . ILE A 1 184 ? -0.742 2.899 -4.817 1.00 97.50 184 ILE A CA 1
ATOM 1352 C C . ILE A 1 184 ? -0.517 3.599 -6.154 1.00 97.50 184 ILE A C 1
ATOM 1354 O O . ILE A 1 184 ? 0.278 3.135 -6.969 1.00 97.50 184 ILE A O 1
ATOM 1358 N N . ALA A 1 185 ? -1.224 4.694 -6.407 1.00 96.56 185 ALA A N 1
ATOM 1359 C CA . ALA A 1 185 ? -0.953 5.541 -7.561 1.00 96.56 185 ALA A CA 1
ATOM 1360 C C . ALA A 1 185 ? -0.016 6.689 -7.164 1.00 96.56 185 ALA A C 1
ATOM 1362 O O . ALA A 1 185 ? -0.137 7.247 -6.075 1.00 96.56 185 ALA A O 1
ATOM 1363 N N . THR A 1 186 ? 0.899 7.051 -8.058 1.00 94.56 186 THR A N 1
ATOM 1364 C CA . THR A 1 186 ? 1.762 8.231 -7.949 1.00 94.56 186 THR A CA 1
ATOM 1365 C C . THR A 1 186 ? 1.861 8.918 -9.312 1.00 94.56 186 THR A C 1
ATOM 1367 O O . THR A 1 186 ? 1.336 8.425 -10.314 1.00 94.56 186 THR A O 1
ATOM 1370 N N . GLU A 1 187 ? 2.543 10.061 -9.372 1.00 92.44 187 GLU A N 1
ATOM 1371 C CA . GLU A 1 187 ? 2.841 10.728 -10.645 1.00 92.44 187 GLU A CA 1
ATOM 1372 C C . GLU A 1 187 ? 3.713 9.860 -11.566 1.00 92.44 187 GLU A C 1
ATOM 1374 O O . GLU A 1 187 ? 3.531 9.851 -12.782 1.00 92.44 187 GLU A O 1
ATOM 1379 N N . ASP A 1 188 ? 4.618 9.078 -10.976 1.00 89.81 188 ASP A N 1
ATOM 1380 C CA . ASP A 1 188 ? 5.595 8.269 -11.700 1.00 89.81 188 ASP A CA 1
ATOM 1381 C C . ASP A 1 188 ? 5.069 6.885 -12.107 1.00 89.81 188 ASP A C 1
ATOM 1383 O O . ASP A 1 188 ? 5.777 6.139 -12.795 1.00 89.81 188 ASP A O 1
ATOM 1387 N N . GLY A 1 189 ? 3.863 6.499 -11.680 1.00 92.75 189 GLY A N 1
ATOM 1388 C CA . GLY A 1 189 ? 3.233 5.241 -12.071 1.00 92.75 189 GLY A CA 1
ATOM 1389 C C . GLY A 1 189 ? 2.303 4.652 -11.015 1.00 92.75 189 GLY A C 1
ATOM 1390 O O . GLY A 1 189 ? 1.731 5.349 -10.184 1.00 92.75 189 GLY A O 1
ATOM 1391 N N . THR A 1 190 ? 2.126 3.333 -11.070 1.00 95.06 190 THR A N 1
ATOM 1392 C CA . THR A 1 190 ? 1.351 2.591 -10.069 1.00 95.06 190 THR A CA 1
ATOM 1393 C C . THR A 1 190 ? 2.224 1.531 -9.425 1.00 95.06 190 THR A C 1
ATOM 1395 O O . THR A 1 190 ? 3.075 0.937 -10.089 1.00 95.06 190 THR A O 1
ATOM 1398 N N . TYR A 1 191 ? 2.004 1.298 -8.140 1.00 96.44 191 TYR A N 1
ATOM 1399 C CA . TYR A 1 191 ? 2.707 0.310 -7.345 1.00 96.44 191 TYR A CA 1
ATOM 1400 C C . TYR A 1 191 ? 1.693 -0.662 -6.762 1.00 96.44 191 TYR A C 1
ATOM 1402 O O . TYR A 1 191 ? 0.578 -0.276 -6.391 1.00 96.44 191 TYR A O 1
ATOM 1410 N N . THR A 1 192 ? 2.101 -1.918 -6.666 1.00 96.62 192 THR A N 1
ATOM 1411 C CA . THR A 1 192 ? 1.317 -2.977 -6.046 1.00 96.62 192 THR A CA 1
ATOM 1412 C C . THR A 1 192 ? 2.010 -3.426 -4.772 1.00 96.62 192 THR A C 1
ATOM 1414 O O . THR A 1 192 ? 3.202 -3.722 -4.779 1.00 96.62 192 THR A O 1
ATOM 1417 N N . LEU A 1 193 ? 1.245 -3.479 -3.684 1.00 96.19 193 LEU A N 1
ATOM 1418 C CA . LEU A 1 193 ? 1.623 -4.109 -2.425 1.00 96.19 193 LEU A CA 1
ATOM 1419 C C . LEU A 1 193 ? 1.079 -5.531 -2.411 1.00 96.19 193 LEU A C 1
ATOM 1421 O O . LEU A 1 193 ? -0.114 -5.742 -2.636 1.00 96.19 193 LEU A O 1
ATOM 1425 N N . THR A 1 194 ? 1.926 -6.490 -2.066 1.00 95.44 194 THR A N 1
ATOM 1426 C CA . THR A 1 194 ? 1.488 -7.848 -1.760 1.00 95.44 194 THR A CA 1
ATOM 1427 C C . THR A 1 194 ? 2.324 -8.432 -0.632 1.00 95.44 194 THR A C 1
ATOM 1429 O O . THR A 1 194 ? 3.553 -8.358 -0.655 1.00 95.44 194 THR A O 1
ATOM 1432 N N . THR A 1 195 ? 1.656 -9.003 0.367 1.00 94.69 195 THR A N 1
ATOM 1433 C CA . THR A 1 195 ? 2.296 -9.720 1.470 1.00 94.69 195 THR A CA 1
ATOM 1434 C C . THR A 1 195 ? 1.624 -11.059 1.723 1.00 94.69 195 THR A C 1
ATOM 1436 O O . THR A 1 195 ? 0.443 -11.250 1.423 1.00 94.69 195 THR A O 1
ATOM 1439 N N . VAL A 1 196 ? 2.393 -11.977 2.302 1.00 93.69 196 VAL A N 1
ATOM 1440 C CA . VAL A 1 196 ? 1.929 -13.249 2.854 1.00 93.69 196 VAL A CA 1
ATOM 1441 C C . VAL A 1 196 ? 2.425 -13.313 4.292 1.00 93.69 196 VAL A C 1
ATOM 1443 O O . VAL A 1 196 ? 3.594 -13.046 4.550 1.00 93.69 196 VAL A O 1
ATOM 1446 N N . ASP A 1 197 ? 1.528 -13.600 5.234 1.00 92.38 197 ASP A N 1
ATOM 1447 C CA . ASP A 1 197 ? 1.848 -13.644 6.671 1.00 92.38 197 ASP A CA 1
ATOM 1448 C C . ASP A 1 197 ? 2.524 -12.358 7.204 1.00 92.38 197 ASP A C 1
ATOM 1450 O O . ASP A 1 197 ? 3.308 -12.383 8.149 1.00 92.38 197 ASP A O 1
ATOM 1454 N N . GLY A 1 198 ? 2.194 -11.209 6.600 1.00 92.12 198 GLY A N 1
ATOM 1455 C CA . GLY A 1 198 ? 2.708 -9.892 6.985 1.00 92.12 198 GLY A CA 1
ATOM 1456 C C . GLY A 1 198 ? 4.017 -9.489 6.305 1.00 92.12 198 GLY A C 1
ATOM 1457 O O . GLY A 1 198 ? 4.356 -8.313 6.345 1.00 92.12 198 GLY A O 1
ATOM 1458 N N . GLU A 1 199 ? 4.710 -10.393 5.615 1.00 93.50 199 GLU A N 1
ATOM 1459 C CA . GLU A 1 199 ? 5.964 -10.101 4.909 1.00 93.50 199 GLU A CA 1
ATOM 1460 C C . GLU A 1 199 ? 5.744 -10.079 3.394 1.00 93.50 199 GLU A C 1
ATOM 1462 O O . GLU A 1 199 ? 5.002 -10.892 2.835 1.00 93.50 199 GLU A O 1
ATOM 1467 N N . GLY A 1 200 ? 6.373 -9.139 2.695 1.00 93.25 200 GLY A N 1
ATOM 1468 C CA . GLY A 1 200 ? 6.262 -9.089 1.246 1.00 93.25 200 GLY A CA 1
ATOM 1469 C C . GLY A 1 200 ? 6.945 -7.894 0.616 1.00 93.25 200 GLY A C 1
ATOM 1470 O O . GLY A 1 200 ? 8.050 -7.509 0.996 1.00 93.25 200 GLY A O 1
ATOM 1471 N N . VAL A 1 201 ? 6.301 -7.348 -0.410 1.00 94.25 201 VAL A N 1
ATOM 1472 C CA . VAL A 1 201 ? 6.930 -6.406 -1.329 1.00 94.25 201 VAL A CA 1
ATOM 1473 C C . VAL A 1 201 ? 5.932 -5.376 -1.839 1.00 94.25 201 VAL A C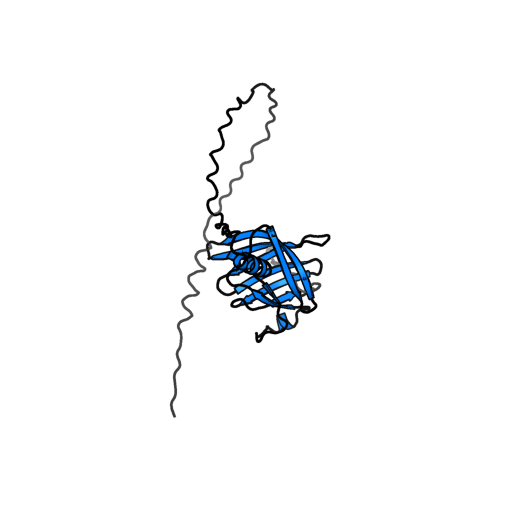 1
ATOM 1475 O O . VAL A 1 201 ? 4.776 -5.686 -2.137 1.00 94.25 201 VAL A O 1
ATOM 1478 N N . VAL A 1 202 ? 6.413 -4.145 -1.974 1.00 95.38 202 VAL A N 1
ATOM 1479 C CA . VAL A 1 202 ? 5.829 -3.138 -2.857 1.00 95.38 202 VAL A CA 1
ATOM 1480 C C . VAL A 1 202 ? 6.689 -3.035 -4.093 1.00 95.38 202 VAL A C 1
ATOM 1482 O O . VAL A 1 202 ? 7.901 -2.909 -3.982 1.00 95.38 202 VAL A O 1
ATOM 1485 N N . TYR A 1 203 ? 6.088 -3.090 -5.273 1.00 94.75 203 TYR A N 1
ATOM 1486 C CA . TYR A 1 203 ? 6.826 -2.977 -6.525 1.00 94.75 203 TYR A CA 1
ATOM 1487 C C . TYR A 1 203 ? 6.090 -2.105 -7.526 1.00 94.75 203 TYR A C 1
ATOM 1489 O O . TYR A 1 203 ? 4.859 -2.028 -7.533 1.00 94.75 203 TYR A O 1
ATOM 1497 N N . LYS A 1 204 ? 6.862 -1.444 -8.385 1.00 95.31 204 LYS A N 1
ATOM 1498 C CA . LYS A 1 204 ? 6.331 -0.620 -9.463 1.00 95.31 204 LYS A CA 1
ATOM 1499 C C . LYS A 1 204 ? 5.814 -1.507 -10.586 1.00 95.31 204 LYS A C 1
ATOM 1501 O O . LYS A 1 204 ? 6.543 -2.349 -11.111 1.00 95.31 204 LYS A O 1
ATOM 1506 N N . ASN A 1 205 ? 4.568 -1.291 -10.985 1.00 93.81 205 ASN A N 1
ATOM 1507 C CA . ASN A 1 205 ? 3.980 -2.015 -12.099 1.00 93.81 205 ASN A CA 1
ATOM 1508 C C . ASN A 1 205 ? 4.683 -1.626 -13.410 1.00 93.81 205 ASN A C 1
ATOM 1510 O O . ASN A 1 205 ? 4.948 -0.438 -13.637 1.00 93.81 205 ASN A O 1
ATOM 1514 N N . PRO A 1 206 ? 4.987 -2.599 -14.288 1.00 89.12 206 PRO A N 1
ATOM 1515 C CA . PRO A 1 206 ? 5.547 -2.296 -15.593 1.00 89.12 206 PRO A CA 1
ATOM 1516 C C . PRO A 1 206 ? 4.548 -1.469 -16.417 1.00 89.12 206 PRO A C 1
ATOM 1518 O O . PRO A 1 206 ? 3.332 -1.614 -16.251 1.00 89.12 206 PRO A O 1
ATOM 1521 N N . PRO A 1 207 ? 5.035 -0.604 -17.323 1.00 84.38 207 PRO A N 1
ATOM 1522 C CA . PRO A 1 207 ? 4.156 0.105 -18.237 1.00 84.38 207 PRO A CA 1
ATOM 1523 C C . PRO A 1 207 ? 3.383 -0.897 -19.098 1.00 84.38 207 PRO A C 1
ATOM 1525 O O . PRO A 1 207 ? 3.897 -1.960 -19.457 1.00 84.38 207 PRO A O 1
ATOM 1528 N N . LEU A 1 208 ? 2.149 -0.539 -19.453 1.00 79.50 208 LEU A N 1
ATOM 1529 C CA . LEU A 1 208 ? 1.394 -1.312 -20.431 1.00 79.50 208 LEU A CA 1
ATOM 1530 C C . LEU A 1 208 ? 2.174 -1.341 -21.755 1.00 79.50 208 LEU A C 1
ATOM 1532 O O . LEU A 1 208 ? 2.736 -0.313 -22.145 1.00 79.50 208 LEU A O 1
ATOM 1536 N N . PRO A 1 209 ? 2.223 -2.488 -22.450 1.00 79.44 209 PRO A N 1
ATOM 1537 C CA . PRO A 1 209 ? 2.880 -2.565 -23.744 1.00 79.44 209 PRO A CA 1
ATOM 1538 C C . PRO A 1 209 ? 2.232 -1.580 -24.726 1.00 79.44 209 PRO A C 1
ATOM 1540 O O . PRO A 1 209 ? 1.009 -1.417 -24.753 1.00 79.44 209 PRO A O 1
ATOM 1543 N N . GLU A 1 210 ? 3.058 -0.927 -25.545 1.00 71.00 210 GLU A N 1
ATOM 1544 C CA . GLU A 1 210 ? 2.595 -0.056 -26.625 1.00 71.00 210 GLU A CA 1
ATOM 1545 C C . GLU A 1 210 ? 1.944 -0.918 -27.717 1.00 71.00 210 GLU A C 1
ATOM 1547 O O . GLU A 1 210 ? 2.600 -1.325 -28.666 1.00 71.00 210 GLU A O 1
ATOM 1552 N N . THR A 1 211 ? 0.650 -1.211 -27.568 1.00 68.44 211 THR A N 1
ATOM 1553 C CA . THR A 1 211 ? -0.227 -1.902 -28.536 1.00 68.44 211 THR A CA 1
ATOM 1554 C C . THR A 1 211 ? 0.121 -3.360 -28.883 1.00 68.44 211 THR A C 1
ATOM 1556 O O . THR A 1 211 ? 1.259 -3.738 -29.135 1.00 68.44 211 THR A O 1
ATOM 1559 N N . HIS A 1 212 ? -0.915 -4.200 -28.946 1.00 60.00 212 HIS A N 1
ATOM 1560 C CA . HIS A 1 212 ? -0.870 -5.476 -29.653 1.00 60.00 212 HIS A CA 1
ATOM 1561 C C . HIS A 1 212 ? -1.473 -5.239 -31.042 1.00 60.00 212 HIS A C 1
ATOM 1563 O O . HIS A 1 212 ? -2.683 -5.046 -31.149 1.00 60.00 212 HIS A O 1
ATOM 1569 N N . ASP A 1 213 ? -0.663 -5.258 -32.102 1.00 59.94 213 ASP A N 1
ATOM 1570 C CA . ASP A 1 213 ? -1.152 -5.154 -33.492 1.00 59.94 213 ASP A CA 1
ATOM 1571 C C . ASP A 1 213 ? -2.065 -6.337 -33.902 1.00 59.94 213 ASP A C 1
ATOM 1573 O O . ASP A 1 213 ? -2.692 -6.315 -34.963 1.00 59.94 213 ASP A O 1
ATOM 1577 N N . ASP A 1 214 ? -2.180 -7.352 -33.041 1.00 62.03 214 ASP A N 1
ATOM 1578 C CA . ASP A 1 214 ? -2.821 -8.633 -33.335 1.00 62.03 214 ASP A CA 1
ATOM 1579 C C . ASP A 1 214 ? -4.215 -8.802 -32.697 1.00 62.03 214 ASP A C 1
ATOM 1581 O O . ASP A 1 214 ? -4.885 -9.800 -32.960 1.00 62.03 214 ASP A O 1
ATOM 1585 N N . ASP A 1 215 ? -4.683 -7.854 -31.873 1.00 58.47 215 ASP A N 1
ATOM 1586 C CA . ASP A 1 215 ? -5.903 -8.015 -31.056 1.00 58.47 215 ASP A CA 1
ATOM 1587 C C . ASP A 1 215 ? -7.158 -7.373 -31.677 1.00 58.47 215 ASP A C 1
ATOM 1589 O O . ASP A 1 215 ? -8.056 -6.861 -31.005 1.00 58.47 215 ASP A O 1
ATOM 1593 N N . PHE A 1 216 ? -7.247 -7.401 -33.007 1.00 63.28 216 PHE A N 1
ATOM 1594 C CA . PHE A 1 216 ? -8.536 -7.229 -33.663 1.00 63.28 216 PHE A CA 1
ATOM 1595 C C . PHE A 1 216 ? -9.259 -8.573 -33.635 1.00 63.28 216 PHE A C 1
ATOM 1597 O O . PHE A 1 216 ? -9.005 -9.450 -34.461 1.00 63.28 216 PHE A O 1
ATOM 1604 N N . LEU A 1 217 ? -10.210 -8.721 -32.710 1.00 62.22 217 LEU A N 1
ATOM 1605 C CA . LEU A 1 217 ? -11.262 -9.727 -32.831 1.00 62.22 217 LEU A CA 1
ATOM 1606 C C . LEU A 1 217 ? -11.996 -9.485 -34.156 1.00 62.22 217 LEU A C 1
ATOM 1608 O O . LEU A 1 217 ? -12.892 -8.647 -34.233 1.00 62.22 217 LEU A O 1
ATOM 1612 N N . VAL A 1 218 ? -11.606 -10.194 -35.217 1.00 65.44 218 VAL A N 1
ATOM 1613 C CA . VAL A 1 218 ? -12.369 -10.226 -36.465 1.00 65.44 218 VAL A CA 1
ATOM 1614 C C . VAL A 1 218 ? -13.596 -11.093 -36.185 1.00 65.44 218 VAL A C 1
ATOM 1616 O O . VAL A 1 218 ? -13.443 -12.305 -36.006 1.00 65.44 218 VAL A O 1
ATOM 1619 N N . PRO A 1 219 ? -14.813 -10.522 -36.096 1.00 65.56 219 PRO A N 1
ATOM 1620 C CA . PRO A 1 219 ? -15.998 -11.342 -35.919 1.00 65.56 219 PRO A CA 1
ATOM 1621 C C . PRO A 1 219 ? -16.112 -12.298 -37.115 1.00 65.56 219 PRO A C 1
ATOM 1623 O O . PRO A 1 219 ? -15.848 -11.880 -38.248 1.00 65.56 219 PRO A O 1
ATOM 1626 N N . PRO A 1 220 ? -16.491 -13.571 -36.901 1.00 68.25 220 PRO A N 1
ATOM 1627 C CA . PRO A 1 220 ? -16.716 -14.483 -38.008 1.00 68.25 220 PRO A CA 1
ATOM 1628 C C . PRO A 1 220 ? -17.804 -13.890 -38.906 1.00 68.25 220 PRO A C 1
ATOM 1630 O O . PRO A 1 220 ? -18.953 -13.728 -38.489 1.00 68.25 220 PRO A O 1
ATOM 1633 N N . ILE A 1 221 ? -17.431 -13.537 -40.137 1.00 66.31 221 ILE A N 1
ATOM 1634 C CA . ILE A 1 221 ? -18.390 -13.208 -41.187 1.00 66.31 221 ILE A CA 1
ATOM 1635 C C . ILE A 1 221 ? -19.290 -14.427 -41.367 1.00 66.31 221 ILE A C 1
ATOM 1637 O O . ILE A 1 221 ? -18.851 -15.505 -41.760 1.00 66.31 221 ILE A O 1
ATOM 1641 N N . SER A 1 222 ? -20.553 -14.270 -40.980 1.00 60.38 222 SER A N 1
ATOM 1642 C CA . SER A 1 222 ? -21.577 -15.257 -41.278 1.00 60.38 222 SER A CA 1
ATOM 1643 C C . SER A 1 222 ? -21.887 -15.110 -42.759 1.00 60.38 222 SER A C 1
ATOM 1645 O O . SER A 1 222 ? -22.589 -14.178 -43.149 1.00 60.38 222 SER A O 1
ATOM 1647 N N . ASP A 1 223 ? -21.325 -15.992 -43.581 1.00 60.47 223 ASP A N 1
ATOM 1648 C CA . ASP A 1 223 ? -21.782 -16.183 -44.954 1.00 60.47 223 ASP A CA 1
ATOM 1649 C C . ASP A 1 223 ? -23.196 -16.779 -44.888 1.00 60.47 223 ASP A C 1
ATOM 1651 O O . ASP A 1 223 ? -23.393 -17.996 -44.932 1.00 60.47 223 ASP A O 1
ATOM 1655 N N . ASP A 1 224 ? -24.192 -15.911 -44.693 1.00 56.75 224 ASP A N 1
ATOM 1656 C CA . ASP A 1 224 ? -25.596 -16.283 -44.781 1.00 56.75 224 ASP A CA 1
ATOM 1657 C C . ASP A 1 224 ? -25.942 -16.535 -46.250 1.00 56.75 224 ASP A C 1
ATOM 1659 O O . ASP A 1 224 ? -26.130 -15.634 -47.074 1.00 56.75 224 ASP A O 1
ATOM 1663 N N . ASN A 1 225 ? -25.955 -17.822 -46.566 1.00 56.56 225 ASN A N 1
ATOM 1664 C CA . ASN A 1 225 ? -26.454 -18.406 -47.788 1.00 56.56 225 ASN A CA 1
ATOM 1665 C C . ASN A 1 225 ? -27.956 -18.108 -47.935 1.00 56.56 225 ASN A C 1
ATOM 1667 O O . ASN A 1 225 ? -28.796 -18.906 -47.521 1.00 56.56 225 ASN A O 1
ATOM 1671 N N . SER A 1 226 ? -28.302 -16.996 -48.586 1.00 51.72 226 SER A N 1
ATOM 1672 C CA . SER A 1 226 ? -29.638 -16.824 -49.157 1.00 51.72 226 SER A CA 1
ATOM 1673 C C . SER A 1 226 ? -29.649 -17.307 -50.605 1.00 51.72 226 SER A C 1
ATOM 1675 O O . SER A 1 226 ? -29.205 -16.651 -51.545 1.00 51.72 226 SER A O 1
ATOM 1677 N N . SER A 1 227 ? -30.184 -18.516 -50.746 1.00 54.66 227 SER A N 1
ATOM 1678 C CA . SER A 1 227 ? -30.718 -19.087 -51.972 1.00 54.66 227 SER A CA 1
ATOM 1679 C C . SER A 1 227 ? -31.545 -18.074 -52.770 1.00 54.66 227 SER A C 1
ATOM 1681 O O . SER A 1 227 ? -32.521 -17.527 -52.251 1.00 54.66 227 SER A O 1
ATOM 1683 N N . VAL A 1 228 ? -31.245 -17.938 -54.059 1.00 56.03 228 VAL A N 1
ATOM 1684 C CA . VAL A 1 228 ? -32.257 -17.605 -55.065 1.00 56.03 228 VAL A CA 1
ATOM 1685 C C . VAL A 1 228 ? -32.151 -18.653 -56.167 1.00 56.03 228 VAL A C 1
ATOM 1687 O O . VAL A 1 228 ? -31.363 -18.529 -57.102 1.00 56.03 228 VAL A O 1
ATOM 1690 N N . ASP A 1 229 ? -32.934 -19.718 -56.006 1.00 57.81 229 ASP A N 1
ATOM 1691 C CA . ASP A 1 229 ? -33.533 -20.416 -57.138 1.00 57.81 229 ASP A CA 1
ATOM 1692 C C . ASP A 1 229 ? -34.488 -19.430 -57.831 1.00 57.81 229 ASP A C 1
ATOM 1694 O O . ASP A 1 229 ? -35.404 -18.939 -57.174 1.00 57.81 229 ASP A O 1
ATOM 1698 N N . ASP A 1 230 ? -34.316 -19.152 -59.126 1.00 56.06 230 ASP A N 1
ATOM 1699 C CA . ASP A 1 230 ? -35.457 -18.896 -60.018 1.00 56.06 230 ASP A CA 1
ATOM 1700 C C . ASP A 1 230 ? -35.071 -19.072 -61.500 1.00 56.06 230 ASP A C 1
ATOM 1702 O O . ASP A 1 230 ? -33.920 -18.933 -61.911 1.00 56.06 230 ASP A O 1
ATOM 1706 N N . HIS A 1 231 ? -36.072 -19.459 -62.275 1.00 48.25 231 HIS A N 1
ATOM 1707 C CA . HIS A 1 231 ? -36.053 -20.368 -63.404 1.00 48.25 231 HIS A CA 1
ATOM 1708 C C . HIS A 1 231 ? -35.472 -19.843 -64.721 1.00 48.25 231 HIS A C 1
ATOM 1710 O O . HIS A 1 231 ? -35.588 -18.677 -65.090 1.00 48.25 231 HIS A O 1
ATOM 1716 N N . GLY A 1 232 ? -34.932 -20.786 -65.497 1.00 55.69 232 GLY A N 1
ATOM 1717 C CA . GLY A 1 232 ? -34.661 -20.578 -66.910 1.00 55.69 232 GLY A CA 1
ATOM 1718 C C . GLY A 1 232 ? -35.929 -20.349 -67.734 1.00 55.69 232 GLY A C 1
ATOM 1719 O O . GLY A 1 232 ? -36.975 -20.928 -67.449 1.00 55.69 232 GLY A O 1
ATOM 1720 N N . HIS A 1 233 ? -35.771 -19.562 -68.798 1.00 42.34 233 HIS A N 1
ATOM 1721 C CA . HIS A 1 233 ? -36.382 -19.751 -70.112 1.00 42.34 233 HIS A CA 1
ATOM 1722 C C . HIS A 1 233 ? -35.555 -19.023 -71.173 1.00 42.34 233 HIS A C 1
ATOM 1724 O O . HIS A 1 233 ? -35.104 -17.890 -70.898 1.00 42.34 233 HIS A O 1
#

Foldseek 3Di:
DDDDDDDDDDPPPPPPPPPVPPPDDDDDDDDDDDDDDDDDDDDDDDPPPPPPPDDPDDPPPPDPDDPDDDPVPPVSVVVVVVVVVCLVAQKDWDPDDPDDDPPVQVPFPFKTKMFGHPPCVVSDDQQDWHWDQQGPVRDIWIWGWHDWDQDPQRKIKTKTWTDDDPDIWIKIKIDDDFWIWIWTQDPVAIWIDTDGPRIDMIGGDDDDPPDDPPPPPPDPPPPPDDDDDDDDD

Radius of gyration: 31.28 Å; Cα contacts (8 Å, |Δi|>4): 280; chains: 1; bounding box: 66×89×111 Å

Sequence (233 aa):
MKRAVLIILPIVLAVGFAVSYLMTGDEQAAASSQPRSSQSQSATDSPDGSFKPLAPLEPATTVKPIQLIDPQDATALETSAQALDSVAQPWQAHDNYDIAIPDEIAAAPSFQLVTISSSMESEISIGDVIELPLSEAGEVITVEVTSETLNDNGDYSWQGQTVGGDHSYPVIVTQGPNGTYGSIATEDGTYTLTTVDGEGVVYKNPPLPETHDDDFLVPPISDDNSSVDDHGH

Nearest PDB structures (foldseek):
  6o38-assembly2_H  TM=8.575E-01  e=1.744E-04  Acinetobacter nosocomialis M2
  6o38-assembly1_G  TM=7.511E-01  e=3.534E-05  Acinetobacter nosocomialis M2
  6o38-assembly6_N  TM=8.409E-01  e=5.852E-04  Acinetobacter nosocomialis M2

Organism: NCBI:txid2771431

Mean predicted aligned error: 19.72 Å

Solvent-accessible surface area (backbone atoms only — not comparable to full-atom values): 15520 Å² total; per-residue (Å²): 135,86,88,79,84,88,85,79,84,90,86,82,82,78,80,82,75,76,75,83,79,81,82,82,83,77,92,79,89,79,90,80,89,83,81,94,76,90,76,92,78,81,91,84,76,81,77,78,83,77,73,73,76,75,75,79,77,76,75,82,86,78,69,78,80,77,77,80,75,62,93,83,43,72,70,58,54,56,55,53,57,62,58,66,76,56,72,70,62,50,61,44,79,47,98,76,72,102,63,90,70,55,68,74,64,71,66,32,90,39,41,23,38,34,40,42,50,93,56,41,78,83,65,58,55,73,73,40,77,45,78,46,69,47,25,77,91,68,46,65,46,41,29,37,28,73,42,74,46,78,43,96,88,69,32,38,33,40,32,27,34,38,54,93,62,98,64,71,31,56,32,40,41,38,39,47,99,61,24,35,41,31,46,36,44,53,97,92,46,43,32,42,36,45,30,50,81,33,40,38,38,28,31,36,59,74,78,79,76,89,73,70,97,76,74,72,84,73,74,82,80,76,83,75,84,76,83,78,88,80,82,91,131

Secondary structure (DSSP, 8-state):
----------SSSSSSSSSTTSS----------------------------PPPPPPPP-----------TT-HHHHHHHHHHSS----SEEEES--S----HHHHTSS-EEEEEE-TTHHHH--TT-EEEEE--TT--EEEEEEEEEEE-TTS-EEEEEEEESSSS--EEEEEEETTEEEEEEEETTEEEEEEEETTEEEEEEPPPPPS--TT-------------------

pLDDT: mean 72.01, std 21.68, range [35.91, 98.31]